Protein AF-A0A447X632-F1 (afdb_monomer_lite)

Organism: Escherichia coli (NCBI:txid562)

Secondary structure (DSSP, 8-state):
-TTTHHHHHHHHHHHHHHHHHHHHHHHHHHHHHHHHT-SS--HHHHHHHHHHHHHHHHHHHHHHTT-SPTTSHHHHHHHHHHHHHHHHHHHHHHHHHHHHHHHHHHHHHHHHHHHHTT-HHHHHHHHHHHHHTTTHHHHIIIIIHHHHHHHHHHHS--SHHHHHH--HHHHHHHHHHHHHHHHHHHHHHHHHHHHHHHHHHHHHHTT--

Radius of gyration: 27.56 Å; chains: 1; bounding box: 74×65×61 Å

Foldseek 3Di:
DQLQDVLLQLQLVLLCVQANNLRSLLSSLLSVLQSVLDPWRCNLLSNVSSNVSSNVLNVVCVVCPPVDDPPCVVVCSVVVSVVSSVVSSPVSSVPVSVVLVVVLVVLQVVLVVCVVVVVLVVSLVVVVVCVVSVSLRSNVVVHLVVVQVVCCVVPVGGCSVVSSVPCPVVVVVVVVCVVVVVVVVVVVVVVVVVVVVVVVVVVVVVVPD

Sequence (209 aa):
MITYLLPLLIGYTGGKLVGGERGGVVGAITTMGVIVGADMPMFLGSMIAGPLGGWCIKHFDRWVDGKIKSGFEMLVNNFSAGIIGMILAILAFLGIGPIVEALSKMLAAGVNFMVVHDMLPLASIFVEPAKILFLNNAINHGIFSPLGIQQSHELGKSIFFLIEANPGPGMGVLLAYMFLVVVALNSLRAVRQSSTSWVVSTKSTSRMC

InterPro domains:
  IPR003352 Phosphotransferase system, EIIC [PF02378] (1-166)
  IPR013014 Phosphotransferase system, EIIC component, type 2 [PS51104] (1-209)
  IPR050893 Sugar Phosphotransferase System (PTS) [PTHR30181] (1-180)

pLDDT: mean 79.09, std 12.87, range [40.5, 96.56]

Structure (mmCIF, N/CA/C/O backbone):
data_AF-A0A447X632-F1
#
_entry.id   AF-A0A447X632-F1
#
loop_
_atom_site.group_PDB
_atom_site.id
_atom_site.type_symbol
_atom_site.label_atom_id
_atom_site.label_alt_id
_atom_site.label_comp_id
_atom_site.label_asym_id
_atom_site.label_entity_id
_atom_site.label_seq_id
_atom_site.pdbx_PDB_ins_code
_atom_site.Cartn_x
_atom_site.Cartn_y
_atom_site.Cartn_z
_atom_site.occupancy
_atom_site.B_iso_or_equiv
_atom_site.auth_seq_id
_atom_site.auth_comp_id
_atom_site.auth_asym_id
_atom_site.auth_atom_id
_atom_site.pdbx_PDB_model_num
ATOM 1 N N . MET A 1 1 ? 8.653 -12.574 1.592 1.00 60.41 1 MET A N 1
ATOM 2 C CA . MET A 1 1 ? 8.523 -11.400 2.493 1.00 60.41 1 MET A CA 1
ATOM 3 C C . MET A 1 1 ? 8.016 -10.150 1.775 1.00 60.41 1 MET A C 1
ATOM 5 O O . MET A 1 1 ? 7.118 -9.515 2.307 1.00 60.41 1 MET A O 1
ATOM 9 N N . ILE A 1 2 ? 8.536 -9.808 0.591 1.00 74.69 2 ILE A N 1
ATOM 10 C CA . ILE A 1 2 ? 8.189 -8.563 -0.125 1.00 74.69 2 ILE A CA 1
ATOM 11 C C . ILE A 1 2 ? 6.727 -8.526 -0.596 1.00 74.69 2 ILE A C 1
ATOM 13 O O . ILE A 1 2 ? 6.091 -7.491 -0.482 1.00 74.69 2 ILE A O 1
ATOM 17 N N . THR A 1 3 ? 6.167 -9.646 -1.052 1.00 77.81 3 THR A N 1
ATOM 18 C CA . THR A 1 3 ? 4.790 -9.694 -1.580 1.00 77.81 3 THR A CA 1
ATOM 19 C C . THR A 1 3 ? 3.712 -9.566 -0.503 1.00 77.81 3 THR A C 1
ATOM 21 O O . THR A 1 3 ? 2.640 -9.044 -0.764 1.00 77.81 3 THR A O 1
ATOM 24 N N . TYR A 1 4 ? 4.003 -10.023 0.718 1.00 85.12 4 TYR A N 1
ATOM 25 C CA . TYR A 1 4 ? 3.005 -10.155 1.781 1.00 85.12 4 TYR A CA 1
ATOM 26 C C . TYR A 1 4 ? 3.323 -9.249 2.967 1.00 85.12 4 TYR A C 1
ATOM 28 O O . TYR A 1 4 ? 2.602 -8.301 3.247 1.00 85.12 4 TYR A O 1
ATOM 36 N N . LEU A 1 5 ? 4.439 -9.514 3.650 1.00 86.69 5 LEU A N 1
ATOM 37 C CA . LEU A 1 5 ? 4.729 -8.923 4.952 1.00 86.69 5 LEU A CA 1
ATOM 38 C C . LEU A 1 5 ? 4.915 -7.402 4.888 1.00 86.69 5 LEU A C 1
ATOM 40 O O . LEU A 1 5 ? 4.314 -6.688 5.682 1.00 86.69 5 LEU A O 1
ATOM 44 N N . LEU A 1 6 ? 5.729 -6.900 3.954 1.00 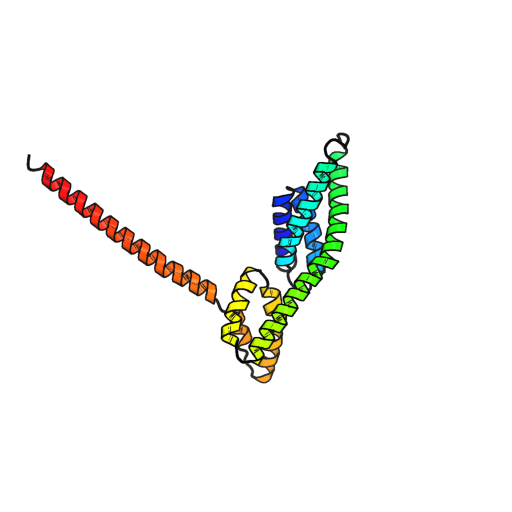89.81 6 LEU A N 1
ATOM 45 C CA . LEU A 1 6 ? 5.998 -5.461 3.861 1.00 89.81 6 LEU A CA 1
ATOM 46 C C . LEU A 1 6 ? 4.733 -4.650 3.506 1.00 89.81 6 LEU A C 1
ATOM 48 O O . LEU A 1 6 ? 4.412 -3.725 4.255 1.00 89.81 6 LEU A O 1
ATOM 52 N N . PRO A 1 7 ? 3.971 -4.997 2.446 1.00 89.88 7 PRO A N 1
ATOM 53 C CA . PRO A 1 7 ? 2.692 -4.356 2.145 1.00 89.88 7 PRO A CA 1
ATOM 54 C C . PRO A 1 7 ? 1.716 -4.398 3.329 1.00 89.88 7 PRO A C 1
ATOM 56 O O . PRO A 1 7 ? 1.088 -3.395 3.659 1.00 89.88 7 PRO A O 1
ATOM 59 N N . LEU A 1 8 ? 1.635 -5.528 4.033 1.00 92.88 8 LEU A N 1
ATOM 60 C CA . LEU A 1 8 ? 0.731 -5.703 5.171 1.00 92.88 8 LEU A CA 1
ATOM 61 C C . LEU A 1 8 ? 1.114 -4.822 6.367 1.00 92.88 8 LEU A C 1
ATOM 63 O O . LEU A 1 8 ? 0.235 -4.227 6.988 1.00 92.88 8 LEU A O 1
ATOM 67 N N . LEU A 1 9 ? 2.410 -4.657 6.648 1.00 93.12 9 LEU A N 1
ATOM 68 C CA . LEU A 1 9 ? 2.903 -3.731 7.675 1.00 93.12 9 LEU A CA 1
ATOM 69 C C . LEU A 1 9 ? 2.633 -2.266 7.316 1.00 93.12 9 LEU A C 1
ATOM 71 O O . LEU A 1 9 ? 2.290 -1.471 8.194 1.00 93.12 9 LEU A O 1
ATOM 75 N N . ILE A 1 10 ? 2.742 -1.903 6.037 1.00 92.88 10 ILE A N 1
ATOM 76 C CA . ILE A 1 10 ? 2.378 -0.564 5.552 1.00 92.88 10 ILE A CA 1
ATOM 77 C C . ILE A 1 10 ? 0.878 -0.335 5.735 1.00 92.88 10 ILE A C 1
ATOM 79 O O . ILE A 1 10 ? 0.477 0.692 6.284 1.00 92.88 10 ILE A O 1
ATOM 83 N N . GLY A 1 11 ? 0.061 -1.320 5.361 1.00 94.06 11 GLY A N 1
ATOM 84 C CA . GLY A 1 11 ? -1.382 -1.302 5.567 1.00 94.06 11 GLY A CA 1
ATOM 85 C C . GLY A 1 11 ? -1.770 -1.160 7.040 1.00 94.06 11 GLY A C 1
ATOM 86 O O . GLY A 1 11 ? -2.582 -0.302 7.388 1.00 94.06 11 GLY A O 1
ATOM 87 N N . TYR A 1 12 ? -1.138 -1.946 7.917 1.00 96.56 12 TYR A N 1
ATOM 88 C CA . TYR A 1 12 ? -1.320 -1.865 9.367 1.00 96.56 12 TYR A CA 1
ATOM 89 C C . TYR A 1 12 ? -0.952 -0.481 9.899 1.00 96.56 12 TYR A C 1
ATOM 91 O O . TYR A 1 12 ? -1.712 0.128 10.645 1.00 96.56 12 TYR A O 1
ATOM 99 N N . THR A 1 13 ? 0.203 0.046 9.496 1.00 95.50 13 THR A N 1
ATOM 100 C CA . THR A 1 13 ? 0.681 1.349 9.968 1.00 95.50 13 THR A CA 1
ATOM 101 C C . THR A 1 13 ? -0.244 2.470 9.496 1.00 95.50 13 THR A C 1
ATOM 103 O O . THR A 1 13 ? -0.649 3.309 10.298 1.00 95.50 13 THR A O 1
ATOM 106 N N . GLY A 1 14 ? -0.657 2.446 8.226 1.00 94.06 14 GLY A N 1
ATOM 107 C CA . GLY A 1 14 ? -1.610 3.404 7.666 1.00 94.06 14 GLY A CA 1
ATOM 108 C C . GLY A 1 14 ? -2.975 3.351 8.355 1.00 94.06 14 GLY A C 1
ATOM 109 O O . GLY A 1 14 ? -3.522 4.388 8.727 1.00 94.06 14 GLY A O 1
ATOM 110 N N . GLY A 1 15 ? -3.499 2.149 8.602 1.00 96.00 15 GLY A N 1
ATOM 111 C CA . GLY A 1 15 ? -4.744 1.965 9.347 1.00 96.00 15 GLY A CA 1
ATOM 112 C C . GLY A 1 15 ? -4.633 2.431 10.799 1.00 96.00 15 GLY A C 1
ATOM 113 O O . GLY A 1 15 ? -5.549 3.077 11.317 1.00 96.00 15 GLY A O 1
ATOM 114 N N . LYS A 1 16 ? -3.485 2.181 11.438 1.00 96.56 16 LYS A N 1
ATOM 115 C CA . LYS A 1 16 ? -3.211 2.579 12.821 1.00 96.56 16 LYS A CA 1
ATOM 116 C C . LYS A 1 16 ? -3.153 4.088 13.006 1.00 96.56 16 LYS A C 1
ATOM 118 O O . LYS A 1 16 ? -3.676 4.594 13.997 1.00 96.56 16 LYS A O 1
ATOM 123 N N . LEU A 1 17 ? -2.589 4.810 12.041 1.00 95.69 17 LEU A N 1
ATOM 124 C CA . LEU A 1 17 ? -2.562 6.275 12.052 1.00 95.69 17 LEU A CA 1
ATOM 125 C C . LEU A 1 17 ? -3.971 6.886 12.054 1.00 95.69 17 LEU A C 1
ATOM 127 O O . LEU A 1 17 ? -4.188 7.932 12.662 1.00 95.69 17 LEU A O 1
ATOM 131 N N . VAL A 1 18 ? -4.940 6.236 11.404 1.00 94.50 18 VAL A N 1
ATOM 132 C CA . VAL A 1 18 ? -6.309 6.756 11.314 1.00 94.50 18 VAL A CA 1
ATOM 133 C C . VAL A 1 18 ? -7.175 6.293 12.487 1.00 94.50 18 VAL A C 1
ATOM 135 O O . VAL A 1 18 ? -7.835 7.127 13.118 1.00 94.50 18 VAL A O 1
ATOM 138 N N . GLY A 1 19 ? -7.186 4.987 12.771 1.00 90.75 19 GLY A N 1
ATOM 139 C CA . GLY A 1 19 ? -8.127 4.324 13.684 1.00 90.75 19 GLY A CA 1
ATOM 140 C C . GLY A 1 19 ? -7.497 3.649 14.908 1.00 90.75 19 GLY A C 1
ATOM 141 O O . GLY A 1 19 ? -8.133 2.785 15.508 1.00 90.75 19 GLY A O 1
ATOM 142 N N . GLY A 1 20 ? -6.255 3.983 15.275 1.00 93.75 20 GLY A N 1
ATOM 143 C CA . GLY A 1 20 ? -5.555 3.362 16.408 1.00 93.75 20 GLY A CA 1
ATOM 144 C C . GLY A 1 20 ? -5.281 1.869 16.190 1.00 93.75 20 GLY A C 1
ATOM 145 O O . GLY A 1 20 ? -5.270 1.393 15.060 1.00 93.75 20 GLY A O 1
ATOM 146 N N . GLU A 1 21 ? -5.073 1.088 17.253 1.00 92.88 21 GLU A N 1
ATOM 147 C CA . GLU A 1 21 ? -4.718 -0.341 17.104 1.00 92.88 21 GLU A CA 1
ATOM 148 C C . GLU A 1 21 ? -5.767 -1.141 16.317 1.00 92.88 21 GLU A C 1
ATOM 150 O O . GLU A 1 21 ? -5.419 -1.951 15.458 1.00 92.88 21 GLU A O 1
ATOM 155 N N . ARG A 1 22 ? -7.059 -0.859 16.529 1.00 92.12 22 ARG A N 1
ATOM 156 C CA . ARG A 1 22 ? -8.147 -1.510 15.781 1.00 92.12 22 ARG A CA 1
ATOM 157 C C . ARG A 1 22 ? -8.127 -1.132 14.304 1.00 92.12 22 ARG A C 1
ATOM 159 O O . ARG A 1 22 ? -8.291 -1.999 13.448 1.00 92.12 22 ARG A O 1
ATOM 166 N N . GLY A 1 23 ? -7.855 0.138 14.008 1.00 94.12 23 GLY A N 1
ATOM 167 C CA . GLY A 1 23 ? -7.604 0.606 12.649 1.00 94.12 23 GLY A CA 1
ATOM 168 C C . GLY A 1 23 ? -6.438 -0.107 11.980 1.00 94.12 23 GLY A C 1
ATOM 169 O O . GLY A 1 23 ? -6.532 -0.433 10.801 1.00 94.12 23 GLY A O 1
ATOM 170 N N . GLY A 1 24 ? -5.376 -0.411 12.727 1.00 95.31 24 GLY A N 1
ATOM 171 C CA . GLY A 1 24 ? -4.249 -1.189 12.218 1.00 95.31 24 GLY A CA 1
ATOM 172 C C . GLY A 1 24 ? -4.651 -2.604 11.815 1.00 95.31 24 GLY A C 1
ATOM 173 O O . GLY A 1 24 ? -4.353 -3.035 10.702 1.00 95.31 24 GLY A O 1
ATOM 174 N N . VAL A 1 25 ? -5.398 -3.305 12.672 1.00 94.94 25 VAL A N 1
ATOM 175 C CA . VAL A 1 25 ? -5.876 -4.668 12.385 1.00 94.94 25 VAL A CA 1
ATOM 176 C C . VAL A 1 25 ? -6.795 -4.691 11.158 1.00 94.94 25 VAL A C 1
ATOM 178 O O . VAL A 1 25 ? -6.570 -5.475 10.237 1.00 94.94 25 VAL A O 1
ATOM 181 N N . VAL A 1 26 ? -7.792 -3.802 11.090 1.00 96.12 26 VAL A N 1
ATOM 182 C CA . VAL A 1 26 ? -8.716 -3.735 9.940 1.00 96.12 26 VAL A CA 1
ATOM 183 C C . VAL A 1 26 ? -7.997 -3.280 8.665 1.00 96.12 26 VAL A C 1
ATOM 185 O O . VAL A 1 26 ? -8.254 -3.816 7.585 1.00 96.12 26 VAL A O 1
ATOM 188 N N . GLY A 1 27 ? -7.053 -2.342 8.775 1.00 95.81 27 GLY A N 1
ATOM 189 C CA . GLY A 1 27 ? -6.198 -1.901 7.671 1.00 95.81 27 GLY A CA 1
ATOM 190 C C . GLY A 1 27 ? -5.333 -3.029 7.106 1.00 95.81 27 GLY A C 1
ATOM 191 O O . GLY A 1 27 ? -5.216 -3.161 5.888 1.00 95.81 27 GLY A O 1
ATOM 192 N N . ALA A 1 28 ? -4.790 -3.894 7.965 1.00 96.00 28 ALA A N 1
ATOM 193 C CA . ALA A 1 28 ? -4.057 -5.088 7.553 1.00 96.00 28 ALA A CA 1
ATOM 194 C C . ALA A 1 28 ? -4.956 -6.108 6.834 1.00 96.00 28 ALA A C 1
ATOM 196 O O . ALA A 1 28 ? -4.581 -6.593 5.769 1.00 96.00 28 ALA A O 1
ATOM 197 N N . ILE A 1 29 ? -6.160 -6.381 7.356 1.00 95.56 29 ILE A N 1
ATOM 198 C CA . ILE A 1 29 ? -7.136 -7.282 6.710 1.00 95.56 29 ILE A CA 1
ATOM 199 C C . ILE A 1 29 ? -7.528 -6.747 5.325 1.00 95.56 29 ILE A C 1
ATOM 201 O O . ILE A 1 29 ? -7.486 -7.479 4.339 1.00 95.56 29 ILE A O 1
ATOM 205 N N . THR A 1 30 ? -7.841 -5.453 5.236 1.00 95.06 30 THR A N 1
ATOM 206 C CA . THR A 1 30 ? -8.215 -4.795 3.972 1.00 95.06 30 THR A CA 1
ATOM 207 C C . THR A 1 30 ? -7.074 -4.870 2.958 1.00 95.06 30 THR A C 1
ATOM 209 O O . THR A 1 30 ? -7.281 -5.185 1.788 1.00 95.06 30 THR A O 1
ATOM 212 N N . THR A 1 31 ? -5.844 -4.649 3.423 1.00 94.19 31 THR A N 1
ATOM 213 C CA . THR A 1 31 ? -4.627 -4.759 2.611 1.00 94.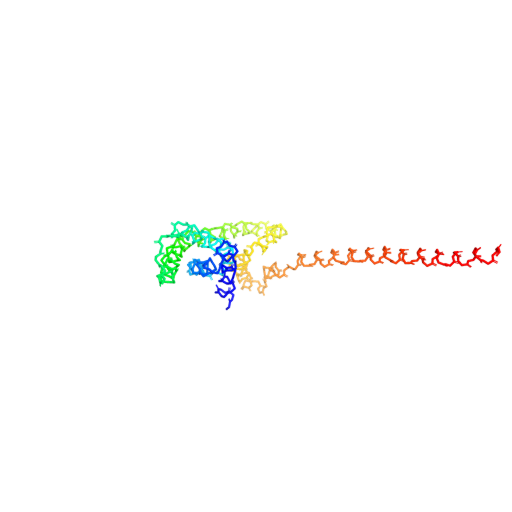19 31 THR A CA 1
ATOM 214 C C . THR A 1 31 ? -4.393 -6.185 2.118 1.00 94.19 31 THR A C 1
ATOM 216 O O . THR A 1 31 ? -3.878 -6.382 1.021 1.00 94.19 31 THR A O 1
ATOM 219 N N . MET A 1 32 ? -4.811 -7.190 2.882 1.00 93.75 32 MET A N 1
ATOM 220 C CA . MET A 1 32 ? -4.723 -8.581 2.457 1.00 93.75 32 MET A CA 1
ATOM 221 C C . MET A 1 32 ? -5.633 -8.864 1.255 1.00 93.75 32 MET A C 1
ATOM 223 O O . MET A 1 32 ? -5.213 -9.550 0.328 1.00 93.75 32 MET A O 1
ATOM 227 N N . GLY A 1 33 ? -6.822 -8.252 1.209 1.00 91.62 33 GLY A N 1
ATOM 228 C CA . GLY A 1 33 ? -7.691 -8.295 0.026 1.00 91.62 33 GLY A CA 1
ATOM 229 C C . GLY A 1 33 ? -7.036 -7.692 -1.219 1.00 91.62 33 GLY A C 1
ATOM 230 O O . GLY A 1 33 ? -7.173 -8.224 -2.312 1.00 91.62 33 GLY A O 1
ATOM 231 N N . VAL A 1 34 ? -6.249 -6.630 -1.043 1.00 89.81 34 VAL A N 1
ATOM 232 C CA . VAL A 1 34 ? -5.483 -6.004 -2.128 1.00 89.81 34 VAL A CA 1
ATOM 233 C C . VAL A 1 34 ? -4.379 -6.926 -2.645 1.00 89.81 34 VAL A C 1
ATOM 235 O O . VAL A 1 34 ? -4.301 -7.166 -3.842 1.00 89.81 34 VAL A O 1
ATOM 238 N N . ILE A 1 35 ? -3.556 -7.485 -1.752 1.00 89.69 35 ILE A N 1
ATOM 239 C CA . ILE A 1 35 ? -2.413 -8.337 -2.125 1.00 89.69 35 ILE A CA 1
ATOM 240 C C . ILE A 1 35 ? -2.861 -9.581 -2.904 1.00 89.69 35 ILE A C 1
ATOM 242 O O . ILE A 1 35 ? -2.194 -9.972 -3.852 1.00 89.69 35 ILE A O 1
ATOM 246 N N . VAL A 1 36 ? -3.982 -10.201 -2.525 1.00 88.38 36 VAL A N 1
ATOM 247 C CA . VAL A 1 36 ? -4.503 -11.393 -3.225 1.00 88.38 36 VAL A CA 1
ATOM 248 C C . VAL A 1 36 ? -5.019 -11.053 -4.632 1.00 88.38 36 VAL A C 1
ATOM 250 O O . VAL A 1 36 ? -5.127 -11.938 -5.473 1.00 88.38 36 VAL A O 1
ATOM 253 N N . GLY A 1 37 ? -5.322 -9.780 -4.902 1.00 80.19 37 GLY A N 1
ATOM 254 C CA . GLY A 1 37 ? -5.815 -9.301 -6.193 1.00 80.19 37 GLY A CA 1
ATOM 255 C C . GLY A 1 37 ? -4.745 -9.011 -7.239 1.00 80.19 37 GLY A C 1
ATOM 256 O O . GLY A 1 37 ? -5.115 -8.638 -8.348 1.00 80.19 37 GLY A O 1
ATOM 257 N N . ALA A 1 38 ? -3.454 -9.150 -6.924 1.00 77.50 38 ALA A N 1
ATOM 258 C CA . ALA A 1 38 ? -2.390 -8.893 -7.888 1.00 77.50 38 ALA A CA 1
ATOM 259 C C . ALA A 1 38 ? -1.182 -9.817 -7.710 1.00 77.50 38 ALA A C 1
ATOM 261 O O . ALA A 1 38 ? -0.745 -10.105 -6.598 1.00 77.50 38 ALA A O 1
ATOM 262 N N . ASP A 1 39 ? -0.558 -10.175 -8.831 1.00 73.06 39 ASP A N 1
ATOM 263 C CA . ASP A 1 39 ? 0.643 -11.021 -8.858 1.00 73.06 39 ASP A CA 1
ATOM 264 C C . ASP A 1 39 ? 1.934 -10.269 -8.474 1.00 73.06 39 ASP A C 1
ATOM 266 O O . ASP A 1 39 ? 3.008 -10.859 -8.351 1.00 73.06 39 ASP A O 1
ATOM 270 N N . MET A 1 40 ? 1.848 -8.951 -8.272 1.00 72.06 40 MET A N 1
ATOM 271 C CA . MET A 1 40 ? 2.975 -8.080 -7.937 1.00 72.06 40 MET A CA 1
ATOM 272 C C . MET A 1 40 ? 2.819 -7.474 -6.535 1.00 72.06 40 MET A C 1
ATOM 274 O O . MET A 1 40 ? 1.698 -7.204 -6.106 1.00 72.06 40 MET A O 1
ATOM 278 N N . PRO A 1 41 ? 3.920 -7.174 -5.814 1.00 77.12 41 PRO A N 1
ATOM 279 C CA . PRO A 1 41 ? 3.824 -6.539 -4.501 1.00 77.12 41 PRO A CA 1
ATOM 280 C C . PRO A 1 41 ? 3.113 -5.171 -4.569 1.00 77.12 41 PRO A C 1
ATOM 282 O O . PRO A 1 41 ? 3.605 -4.225 -5.190 1.00 77.12 41 PRO A O 1
ATOM 285 N N . MET A 1 42 ? 1.959 -5.049 -3.904 1.00 82.50 42 MET A N 1
ATOM 286 C CA . MET A 1 42 ? 1.075 -3.875 -3.982 1.00 82.50 42 MET A CA 1
ATOM 287 C C . MET A 1 42 ? 1.348 -2.818 -2.904 1.00 82.50 42 MET A C 1
ATOM 289 O O . MET A 1 42 ? 0.477 -2.493 -2.100 1.00 82.50 42 MET A O 1
ATOM 293 N N . PHE A 1 43 ? 2.534 -2.212 -2.914 1.00 85.81 43 PHE A N 1
ATOM 294 C CA . PHE A 1 43 ? 2.865 -1.121 -1.986 1.00 85.81 43 PHE A CA 1
ATOM 295 C C . PHE A 1 43 ? 1.879 0.054 -2.060 1.00 85.81 43 PHE A C 1
ATOM 297 O O . PHE A 1 43 ? 1.327 0.460 -1.038 1.00 85.81 43 PHE A O 1
ATOM 304 N N . LEU A 1 44 ? 1.598 0.551 -3.269 1.00 84.94 44 LEU A N 1
ATOM 305 C CA . LEU A 1 44 ? 0.649 1.647 -3.483 1.00 84.94 44 LEU A CA 1
ATOM 306 C C . LEU A 1 44 ? -0.766 1.275 -3.016 1.00 84.94 44 LEU A C 1
ATOM 308 O O . LEU A 1 44 ? -1.442 2.063 -2.358 1.00 84.94 44 LEU A O 1
ATOM 312 N N . GLY A 1 45 ? -1.193 0.046 -3.311 1.00 87.44 45 GLY A N 1
ATOM 313 C CA . GLY A 1 45 ? -2.490 -0.464 -2.881 1.00 87.44 45 GLY A CA 1
ATOM 314 C C . GLY A 1 45 ? -2.621 -0.504 -1.360 1.00 87.44 45 GLY A C 1
ATOM 315 O O . GLY A 1 45 ? -3.620 -0.033 -0.824 1.00 87.44 45 GLY A O 1
ATOM 316 N N . SER A 1 46 ? -1.592 -0.974 -0.652 1.00 90.19 46 SER A N 1
ATOM 317 C CA . SER A 1 46 ? -1.538 -0.974 0.816 1.00 90.19 46 SER A CA 1
ATOM 318 C C . SER A 1 46 ? -1.583 0.427 1.422 1.00 90.19 46 SER A C 1
ATOM 320 O O . SER A 1 46 ? -2.242 0.628 2.443 1.00 90.19 46 SER A O 1
ATOM 322 N N . MET A 1 47 ? -0.911 1.402 0.800 1.00 90.06 47 MET A N 1
ATOM 323 C CA . MET A 1 47 ? -0.904 2.795 1.267 1.00 90.06 47 MET A CA 1
ATOM 324 C C . MET A 1 47 ? -2.286 3.449 1.186 1.00 90.06 47 MET A C 1
ATOM 326 O O . MET A 1 47 ? -2.575 4.342 1.976 1.00 90.06 47 MET A O 1
ATOM 330 N N . ILE A 1 48 ? -3.141 2.999 0.266 1.00 90.62 48 ILE A N 1
ATOM 331 C CA . ILE A 1 48 ? -4.514 3.496 0.112 1.00 90.62 48 ILE A CA 1
ATOM 332 C C . ILE A 1 48 ? -5.477 2.680 0.988 1.00 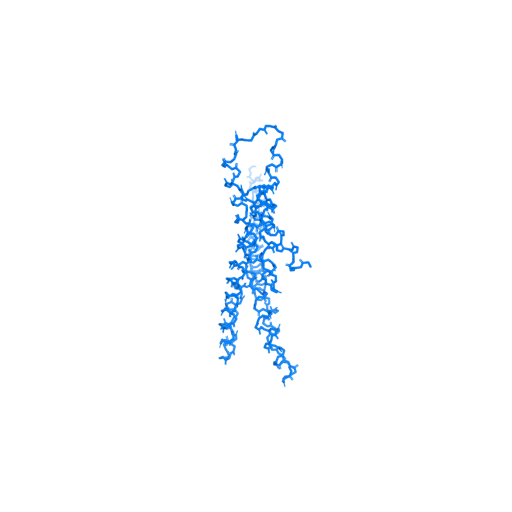90.62 48 ILE A C 1
ATOM 334 O O . ILE A 1 48 ? -6.250 3.234 1.771 1.00 90.62 48 ILE A O 1
ATOM 338 N N . ALA A 1 49 ? -5.406 1.353 0.893 1.00 92.56 49 ALA A N 1
ATOM 339 C CA . ALA A 1 49 ? -6.311 0.426 1.563 1.00 92.56 49 ALA A CA 1
ATOM 340 C C . ALA A 1 49 ? -6.162 0.417 3.089 1.00 92.56 49 ALA A C 1
ATOM 342 O O . ALA A 1 49 ? -7.163 0.322 3.799 1.00 92.56 49 ALA A O 1
ATOM 343 N N . GLY A 1 50 ? -4.937 0.549 3.605 1.00 94.12 50 GLY A N 1
ATOM 344 C CA . GLY A 1 50 ? -4.664 0.576 5.042 1.00 94.12 50 GLY A CA 1
ATOM 345 C C . GLY A 1 50 ? -5.399 1.712 5.766 1.00 94.12 50 GLY A C 1
ATOM 346 O O . GLY A 1 50 ? -6.240 1.435 6.626 1.00 94.12 50 GLY A O 1
ATOM 347 N N . PRO A 1 51 ? -5.143 2.987 5.409 1.00 95.50 51 PRO A N 1
ATOM 348 C CA . PRO A 1 51 ? -5.852 4.135 5.973 1.00 95.50 51 PRO A CA 1
ATOM 349 C C . PRO A 1 51 ? -7.365 4.095 5.748 1.00 95.50 51 PRO A C 1
ATOM 351 O O . PRO A 1 51 ? -8.107 4.465 6.656 1.00 95.50 51 PRO A O 1
ATOM 354 N N . LEU A 1 52 ? -7.836 3.616 4.588 1.00 95.06 52 LEU A N 1
ATOM 355 C CA . LEU A 1 52 ? -9.270 3.426 4.332 1.00 95.06 52 LEU A CA 1
ATOM 356 C C . LEU A 1 52 ? -9.896 2.429 5.316 1.00 95.06 52 LEU A C 1
ATOM 358 O O . LEU A 1 52 ? -10.923 2.734 5.920 1.00 95.06 52 LEU A O 1
ATOM 362 N N . GLY A 1 53 ? -9.243 1.287 5.547 1.00 94.19 53 GLY A N 1
ATOM 363 C CA . GLY A 1 53 ? -9.656 0.307 6.554 1.00 94.19 53 GLY A CA 1
ATOM 364 C C . GLY A 1 53 ? -9.739 0.909 7.956 1.00 94.19 53 GLY A C 1
ATOM 365 O O . GLY A 1 53 ? -10.739 0.745 8.659 1.00 94.19 53 GLY A O 1
ATOM 366 N N . GLY A 1 54 ? -8.716 1.680 8.332 1.00 95.00 54 GLY A N 1
ATOM 367 C CA . GLY A 1 54 ? -8.681 2.413 9.597 1.00 95.00 54 GLY A CA 1
ATOM 368 C C . GLY A 1 54 ? -9.767 3.485 9.721 1.00 95.00 54 GLY A C 1
ATOM 369 O O . GLY A 1 54 ? -10.335 3.675 10.797 1.00 95.00 54 GLY A O 1
ATOM 370 N N . TRP A 1 55 ? -10.090 4.170 8.625 1.00 96.31 55 TRP A N 1
ATOM 371 C CA . TRP A 1 55 ? -11.130 5.195 8.584 1.00 96.31 55 TRP A CA 1
ATOM 372 C C . TRP A 1 55 ? -12.526 4.601 8.778 1.00 96.31 55 TRP A C 1
ATOM 374 O O . TRP A 1 55 ? -13.300 5.117 9.587 1.00 96.31 55 TRP A O 1
ATOM 384 N N . CYS A 1 56 ? -12.827 3.491 8.100 1.00 94.38 56 CYS A N 1
ATOM 385 C CA . CYS A 1 56 ? -14.113 2.808 8.212 1.00 94.38 56 CYS A CA 1
ATOM 386 C C . CYS A 1 56 ? -14.378 2.306 9.636 1.00 94.38 56 CYS A C 1
ATOM 388 O O . CYS A 1 56 ? -15.455 2.564 10.178 1.00 94.38 56 CYS A O 1
ATOM 390 N N . ILE A 1 57 ? -13.399 1.647 10.271 1.00 93.88 57 ILE A N 1
ATOM 391 C CA . ILE A 1 57 ? -13.589 1.150 11.642 1.00 93.88 57 ILE A CA 1
ATOM 392 C C . ILE A 1 57 ? -13.692 2.296 12.649 1.00 93.88 57 ILE A C 1
ATOM 394 O O . ILE A 1 57 ? -14.547 2.253 13.525 1.00 93.88 57 ILE A O 1
ATOM 398 N N . LYS A 1 58 ? -12.921 3.378 12.474 1.00 94.06 58 LYS A N 1
ATOM 399 C CA . LYS A 1 58 ? -13.040 4.574 13.319 1.00 94.06 58 LYS A CA 1
ATOM 400 C C . LYS A 1 58 ? -14.443 5.175 13.257 1.00 94.06 58 LYS A C 1
ATOM 402 O O . LYS A 1 58 ? -14.960 5.641 14.270 1.00 94.06 58 LYS A O 1
ATOM 407 N N . HIS A 1 59 ? -15.047 5.206 12.071 1.00 93.31 59 HIS A N 1
ATOM 408 C CA . HIS A 1 59 ? -16.401 5.726 11.901 1.00 93.31 59 HIS A CA 1
ATOM 409 C C . HIS A 1 59 ? -17.439 4.828 12.573 1.00 93.31 59 HIS A C 1
ATOM 411 O O . HIS A 1 59 ? -18.309 5.327 13.284 1.00 93.31 59 HIS A O 1
ATOM 417 N N . PHE A 1 60 ? -17.307 3.513 12.394 1.00 91.56 60 PHE A N 1
ATOM 418 C CA . PHE A 1 60 ? -18.168 2.533 13.044 1.00 91.56 60 PHE A CA 1
ATOM 419 C C . PHE A 1 60 ? -18.074 2.611 14.573 1.00 91.56 60 PHE A C 1
ATOM 421 O O . PHE A 1 60 ? -19.097 2.682 15.250 1.00 91.56 60 PHE A O 1
ATOM 428 N N . ASP A 1 61 ? -16.857 2.685 15.112 1.00 89.19 61 ASP A N 1
ATOM 429 C CA . ASP A 1 61 ? -16.616 2.764 16.552 1.00 89.19 61 ASP A CA 1
ATOM 430 C C . ASP A 1 61 ? -17.299 3.988 17.166 1.00 89.19 61 ASP A C 1
ATOM 432 O O . ASP A 1 61 ? -17.968 3.872 18.188 1.00 89.19 61 ASP A O 1
ATOM 436 N N . ARG A 1 62 ? -17.239 5.145 16.493 1.00 88.62 62 ARG A N 1
ATOM 437 C CA . ARG A 1 62 ? -17.933 6.366 16.937 1.00 88.62 62 ARG A CA 1
ATOM 438 C C . ARG A 1 62 ? -19.456 6.245 16.939 1.00 88.62 62 ARG A C 1
ATOM 440 O O . ARG A 1 62 ? -20.107 6.958 17.693 1.00 88.62 62 ARG A O 1
ATOM 447 N N . TRP A 1 63 ? -20.038 5.418 16.074 1.00 88.81 63 TRP A N 1
ATOM 448 C CA . TRP A 1 63 ? -21.494 5.236 16.001 1.00 88.81 63 TRP A CA 1
ATOM 449 C C . TRP A 1 63 ? -22.029 4.279 17.061 1.00 88.81 63 TRP A C 1
ATOM 451 O O . TRP A 1 63 ? -23.184 4.393 17.479 1.00 88.81 63 TRP A O 1
ATOM 461 N N . VAL A 1 64 ? -21.201 3.321 17.465 1.00 85.50 64 VAL A N 1
ATOM 462 C CA . VAL A 1 64 ? -21.556 2.286 18.438 1.00 85.50 64 VAL A CA 1
ATOM 463 C C . VAL A 1 64 ? -21.154 2.686 19.865 1.00 85.50 64 VAL A C 1
ATOM 465 O O . VAL A 1 64 ? -21.618 2.077 20.832 1.00 85.50 64 VAL A O 1
ATOM 468 N N . ASP A 1 65 ? -20.363 3.750 20.010 1.00 82.44 65 ASP A N 1
ATOM 469 C CA . ASP A 1 65 ? -19.919 4.268 21.301 1.00 82.44 65 ASP A CA 1
ATOM 470 C C . ASP A 1 65 ? -21.097 4.568 22.249 1.00 82.44 65 ASP A C 1
ATOM 472 O O . ASP A 1 65 ? -22.129 5.124 21.861 1.00 82.44 65 ASP A O 1
ATOM 476 N N . GLY A 1 66 ? -20.974 4.124 23.500 1.00 81.25 66 GLY A N 1
ATOM 477 C CA . GLY A 1 66 ? -22.017 4.240 24.527 1.00 81.25 66 GLY A CA 1
ATOM 478 C C . GLY A 1 66 ? -23.271 3.370 24.329 1.00 81.25 66 GLY A C 1
ATOM 479 O O . GLY A 1 66 ? -24.169 3.411 25.171 1.00 81.25 66 GLY A O 1
ATOM 480 N N . LYS A 1 67 ? -23.366 2.567 23.257 1.00 83.56 67 LYS A N 1
ATOM 481 C CA . LYS A 1 67 ? -24.522 1.677 23.002 1.00 83.56 67 LYS A CA 1
ATOM 482 C C . LYS A 1 67 ? -24.318 0.243 23.497 1.00 83.56 67 LYS A C 1
ATOM 484 O O . LYS A 1 67 ? -25.274 -0.534 23.516 1.00 83.56 67 LYS A O 1
ATOM 489 N N . ILE A 1 68 ? -23.093 -0.125 23.872 1.00 84.69 68 ILE A N 1
ATOM 490 C CA . ILE A 1 68 ? -22.729 -1.491 24.268 1.00 84.69 68 ILE A CA 1
ATOM 491 C C . ILE A 1 68 ? -22.747 -1.616 25.795 1.00 84.69 68 ILE A C 1
ATOM 493 O O . ILE A 1 68 ? -22.244 -0.754 26.510 1.00 84.69 68 ILE A O 1
ATOM 497 N N . LYS A 1 69 ? -23.316 -2.713 26.306 1.00 85.19 69 LYS A N 1
ATOM 498 C CA . LYS A 1 69 ? -23.256 -3.049 27.735 1.00 85.19 69 LYS A CA 1
ATOM 499 C C . LYS A 1 69 ? -21.834 -3.453 28.131 1.00 85.19 69 LYS A C 1
ATOM 501 O O . LYS A 1 69 ? -21.187 -4.219 27.414 1.00 85.19 69 LYS A O 1
ATOM 506 N N . SER A 1 70 ? -21.404 -3.019 29.314 1.00 82.31 70 SER A N 1
ATOM 507 C CA . SER A 1 70 ? -20.115 -3.414 29.889 1.00 82.31 70 SER A CA 1
ATOM 508 C C . SER A 1 70 ? -19.967 -4.945 29.908 1.00 82.31 70 SER A C 1
ATOM 510 O O . SER A 1 70 ? -20.910 -5.664 30.246 1.00 82.31 70 SER A O 1
ATOM 512 N N . GLY A 1 71 ? -18.809 -5.443 29.468 1.00 85.31 71 GLY A N 1
ATOM 513 C CA . GLY A 1 71 ? -18.517 -6.873 29.292 1.00 85.31 71 GLY A CA 1
ATOM 514 C C . GLY A 1 71 ? -18.704 -7.410 27.864 1.00 85.31 71 GLY A C 1
ATOM 515 O O . GLY A 1 71 ? -18.023 -8.363 27.492 1.00 85.31 71 GLY A O 1
ATOM 516 N N . PHE A 1 72 ? -19.535 -6.778 27.022 1.00 87.62 72 PHE A N 1
ATOM 517 C CA . PHE A 1 72 ? -19.699 -7.162 25.605 1.00 87.62 72 PHE A CA 1
ATOM 518 C C . PHE A 1 72 ? -18.791 -6.387 24.639 1.00 87.62 72 PHE A C 1
ATOM 520 O O . PHE A 1 72 ? -18.721 -6.722 23.458 1.00 87.62 72 PHE A O 1
ATOM 527 N N . GLU A 1 73 ? -18.074 -5.376 25.125 1.00 85.88 73 GLU A N 1
ATOM 528 C CA . GLU A 1 73 ? -17.249 -4.476 24.310 1.00 85.88 73 GLU A CA 1
ATOM 529 C C . GLU A 1 73 ? -16.207 -5.228 23.478 1.00 85.88 73 GLU A C 1
ATOM 531 O O . GLU A 1 73 ? -16.158 -5.051 22.266 1.00 85.88 73 GLU A O 1
ATOM 536 N N . MET A 1 74 ? -15.432 -6.142 24.074 1.00 87.19 74 MET A N 1
ATOM 537 C CA . MET A 1 74 ? -14.443 -6.921 23.315 1.00 87.19 74 MET A CA 1
ATOM 538 C C . MET A 1 74 ? -15.080 -7.844 22.268 1.00 87.19 74 MET A C 1
ATOM 540 O O . MET A 1 74 ? -14.511 -8.023 21.191 1.00 87.19 74 MET A O 1
ATOM 544 N N . LEU A 1 75 ? -16.267 -8.396 22.549 1.00 88.81 75 LEU A N 1
ATOM 545 C CA . LEU A 1 75 ? -16.984 -9.245 21.597 1.00 88.81 75 LEU A CA 1
ATOM 546 C C . LEU A 1 75 ? -17.408 -8.422 20.376 1.00 88.81 75 LEU A C 1
ATOM 548 O O . LEU A 1 75 ? -17.075 -8.776 19.245 1.00 88.81 75 LEU A O 1
ATOM 552 N N . VAL A 1 76 ? -18.083 -7.292 20.605 1.00 88.81 76 VAL A N 1
ATOM 553 C CA . VAL A 1 76 ? -18.527 -6.395 19.531 1.00 88.81 76 VAL A CA 1
ATOM 554 C C . VAL A 1 76 ? -17.325 -5.833 18.777 1.00 88.81 76 VAL A C 1
ATOM 556 O O . VAL A 1 76 ? -17.352 -5.777 17.548 1.00 88.81 76 VAL A O 1
ATOM 559 N N . ASN A 1 77 ? -16.240 -5.493 19.473 1.00 89.50 77 ASN A N 1
ATOM 560 C CA . ASN A 1 77 ? -15.048 -4.913 18.863 1.00 89.50 77 ASN A CA 1
ATOM 561 C C . ASN A 1 77 ? -14.332 -5.884 17.913 1.00 89.50 77 ASN A C 1
ATOM 563 O O . ASN A 1 77 ? -13.914 -5.474 16.826 1.00 89.50 77 ASN A O 1
ATOM 567 N N . ASN A 1 78 ? -14.227 -7.161 18.282 1.00 90.94 78 ASN A N 1
ATOM 568 C CA . ASN A 1 78 ? -13.595 -8.179 17.442 1.00 90.94 78 ASN A CA 1
ATOM 569 C C . ASN A 1 78 ? -14.501 -8.607 16.279 1.00 90.94 78 ASN A C 1
ATOM 571 O O . ASN A 1 78 ? -14.035 -8.694 15.143 1.00 90.94 78 ASN A O 1
ATOM 575 N N . PHE A 1 79 ? -15.801 -8.813 16.528 1.00 92.19 79 PHE A N 1
ATOM 576 C CA . PHE A 1 79 ? -16.748 -9.179 15.469 1.00 92.19 79 PHE A CA 1
ATOM 577 C C . PHE A 1 79 ? -16.930 -8.059 14.442 1.00 92.19 79 PHE A C 1
ATOM 579 O O . PHE A 1 79 ? -16.915 -8.326 13.243 1.00 92.19 79 PHE A O 1
ATOM 586 N N . SER A 1 80 ? -17.053 -6.806 14.886 1.00 91.81 80 SER A N 1
ATOM 587 C CA . SER A 1 80 ? -17.149 -5.664 13.969 1.00 91.81 80 SER A CA 1
ATOM 588 C C . SER A 1 80 ? -15.887 -5.497 13.130 1.00 91.81 80 SER A C 1
ATOM 590 O O . SER A 1 80 ? -15.996 -5.345 11.916 1.00 91.81 80 SER A O 1
ATOM 592 N N . ALA A 1 81 ? -14.698 -5.606 13.734 1.00 92.31 81 ALA A N 1
ATOM 593 C CA . ALA A 1 81 ? -13.435 -5.556 13.000 1.00 92.31 81 ALA A CA 1
ATOM 594 C C . ALA A 1 81 ? -13.335 -6.681 11.956 1.00 92.31 81 ALA A C 1
ATOM 596 O O . ALA A 1 81 ? -12.898 -6.430 10.834 1.00 92.31 81 ALA A O 1
ATOM 597 N N . GLY A 1 82 ? -13.790 -7.893 12.290 1.00 93.00 82 GLY A N 1
ATOM 598 C CA . GLY A 1 82 ? -13.829 -9.025 11.364 1.00 93.00 82 GLY A CA 1
ATOM 599 C C . GLY A 1 82 ? -14.801 -8.824 10.197 1.00 93.00 82 GLY A C 1
ATOM 600 O O . GLY A 1 82 ? -14.407 -8.977 9.043 1.00 93.00 82 GLY A O 1
ATOM 601 N N . ILE A 1 83 ? -16.052 -8.440 10.471 1.00 94.44 83 ILE A N 1
ATOM 602 C CA . ILE A 1 83 ? -17.088 -8.263 9.437 1.00 94.44 83 ILE A CA 1
ATOM 603 C C . ILE A 1 83 ? -16.747 -7.084 8.521 1.00 94.44 83 ILE A C 1
ATOM 605 O O . ILE A 1 83 ? -16.770 -7.221 7.298 1.00 94.44 83 ILE A O 1
ATOM 609 N N . ILE A 1 84 ? -16.393 -5.934 9.103 1.00 94.44 84 ILE A N 1
ATOM 610 C CA . ILE A 1 84 ? -16.019 -4.738 8.340 1.00 94.44 84 ILE A CA 1
ATOM 611 C C . ILE A 1 84 ? -14.734 -5.005 7.560 1.00 94.44 84 ILE A C 1
ATOM 613 O O . ILE A 1 84 ? -14.675 -4.702 6.372 1.00 94.44 84 ILE A O 1
ATOM 617 N N . GLY A 1 85 ? -13.734 -5.628 8.190 1.00 94.94 85 GLY A N 1
ATOM 618 C CA . GLY A 1 85 ? -12.492 -6.009 7.525 1.00 94.94 85 GLY A CA 1
ATOM 619 C C . GLY A 1 85 ? -12.722 -6.941 6.339 1.00 94.94 85 GLY A C 1
ATOM 620 O O . GLY A 1 85 ? -12.149 -6.714 5.280 1.00 94.94 85 GLY A O 1
ATOM 621 N N . MET A 1 86 ? -13.601 -7.937 6.470 1.00 95.00 86 MET A N 1
ATOM 622 C CA . MET A 1 86 ? -13.952 -8.847 5.376 1.00 95.00 86 MET A CA 1
ATOM 623 C C . MET A 1 86 ? -14.622 -8.113 4.208 1.00 95.00 86 MET A C 1
ATOM 625 O O . MET A 1 86 ? -14.213 -8.290 3.061 1.00 95.00 86 MET A O 1
ATOM 629 N N . ILE A 1 87 ? -15.621 -7.268 4.484 1.00 95.69 87 ILE A N 1
ATOM 630 C CA . ILE A 1 87 ? -16.309 -6.487 3.443 1.00 95.69 87 ILE A CA 1
ATOM 631 C C . ILE A 1 87 ? -15.311 -5.574 2.726 1.00 95.69 87 ILE A C 1
ATOM 633 O O . ILE A 1 87 ? -15.273 -5.537 1.497 1.00 95.69 87 ILE A O 1
ATOM 637 N N . LEU A 1 88 ? -14.468 -4.872 3.483 1.00 94.62 88 LEU A N 1
ATOM 638 C CA . LEU A 1 88 ? -13.456 -3.987 2.919 1.00 94.62 88 LEU A CA 1
ATOM 639 C C . LEU A 1 88 ? -12.395 -4.749 2.131 1.00 94.62 88 LEU A C 1
ATOM 641 O O . LEU A 1 88 ? -11.985 -4.263 1.085 1.00 94.62 88 LEU A O 1
ATOM 645 N N . ALA A 1 89 ? -11.986 -5.940 2.565 1.00 94.19 89 ALA A N 1
ATOM 646 C CA . ALA A 1 89 ? -11.055 -6.777 1.815 1.00 94.19 89 ALA A CA 1
ATOM 647 C C . ALA A 1 89 ? -11.633 -7.187 0.451 1.00 94.19 89 ALA A C 1
ATOM 649 O O . ALA A 1 89 ? -10.933 -7.085 -0.555 1.00 94.19 89 ALA A O 1
ATOM 650 N N . ILE A 1 90 ? -12.912 -7.574 0.392 1.00 93.94 90 ILE A N 1
ATOM 651 C CA . ILE A 1 90 ? -13.591 -7.904 -0.873 1.00 93.94 90 ILE A CA 1
ATOM 652 C C . ILE A 1 90 ? -13.680 -6.667 -1.776 1.00 93.94 90 ILE A C 1
ATOM 654 O O . ILE A 1 90 ? -13.356 -6.738 -2.961 1.00 93.94 90 ILE A O 1
ATOM 658 N N . LEU A 1 91 ? -14.074 -5.515 -1.227 1.00 92.88 91 LEU A N 1
ATOM 659 C CA . LEU A 1 91 ? -14.144 -4.264 -1.989 1.00 92.88 91 LEU A CA 1
ATOM 660 C C . LEU A 1 91 ? -12.766 -3.815 -2.485 1.00 92.88 91 LEU A C 1
ATOM 662 O O . LEU A 1 91 ? -12.639 -3.323 -3.603 1.00 92.88 91 LEU A O 1
ATOM 666 N N . ALA A 1 92 ? -11.726 -3.995 -1.678 1.00 91.38 92 ALA A N 1
ATOM 667 C CA . ALA A 1 92 ? -10.366 -3.632 -2.038 1.00 91.38 92 ALA A CA 1
ATOM 668 C C . ALA A 1 92 ? -9.790 -4.567 -3.115 1.00 91.38 92 ALA A C 1
ATOM 670 O O . ALA A 1 92 ? -9.118 -4.086 -4.027 1.00 91.38 92 ALA A O 1
ATOM 671 N N . PHE A 1 93 ? -10.119 -5.861 -3.061 1.00 90.38 93 PHE A N 1
ATOM 672 C CA . PHE A 1 93 ? -9.808 -6.831 -4.112 1.00 90.38 93 PHE A CA 1
ATOM 673 C C . PHE A 1 93 ? -10.467 -6.444 -5.446 1.00 90.38 93 PHE A C 1
ATOM 675 O O . PHE A 1 93 ? -9.791 -6.362 -6.467 1.00 90.38 93 PHE A O 1
ATOM 682 N N . LEU A 1 94 ? -11.771 -6.141 -5.433 1.00 89.56 94 LEU A N 1
ATOM 683 C CA . LEU A 1 94 ? -12.534 -5.816 -6.647 1.00 89.56 94 LEU A CA 1
ATOM 684 C C . LEU A 1 94 ? -12.281 -4.398 -7.180 1.00 89.56 94 LEU A C 1
ATOM 686 O O . LEU A 1 94 ? -12.498 -4.145 -8.361 1.00 89.56 94 LEU A O 1
ATOM 690 N N . GLY A 1 95 ? -11.881 -3.462 -6.320 1.00 87.69 95 GLY A N 1
ATOM 691 C CA . GLY A 1 95 ? -11.693 -2.056 -6.673 1.00 87.69 95 GLY A CA 1
ATOM 692 C C . GLY A 1 95 ? -10.225 -1.667 -6.814 1.00 87.69 95 GLY A C 1
ATOM 693 O O . GLY A 1 95 ? -9.766 -1.322 -7.899 1.00 87.69 95 GLY A O 1
ATOM 694 N N . ILE A 1 96 ? -9.474 -1.704 -5.711 1.00 84.62 96 ILE A N 1
ATOM 695 C CA . ILE A 1 96 ? -8.105 -1.165 -5.650 1.00 84.62 96 ILE A CA 1
ATOM 696 C C . ILE A 1 96 ? -7.138 -2.022 -6.476 1.00 84.62 96 ILE A C 1
ATOM 698 O O . ILE A 1 96 ? -6.317 -1.458 -7.198 1.00 84.62 96 ILE A O 1
ATOM 702 N N . GLY A 1 97 ? -7.265 -3.352 -6.407 1.00 79.56 97 GLY A N 1
ATOM 703 C CA . GLY A 1 97 ? -6.511 -4.312 -7.228 1.00 79.56 97 GLY A CA 1
ATOM 704 C C . GLY A 1 97 ? -6.468 -3.932 -8.714 1.00 79.56 97 GLY A C 1
ATOM 705 O O . GLY A 1 97 ? -5.416 -3.507 -9.205 1.00 79.56 97 GLY A O 1
ATOM 706 N N . PRO A 1 98 ? -7.609 -3.995 -9.424 1.00 82.38 98 PRO A N 1
ATOM 707 C CA . PRO A 1 98 ? -7.652 -3.745 -10.862 1.00 82.38 98 PRO A CA 1
ATOM 708 C C . PRO A 1 98 ? -7.326 -2.299 -11.238 1.00 82.38 98 PRO A C 1
ATOM 710 O O . PRO A 1 98 ? -6.748 -2.070 -12.297 1.00 82.38 98 PRO A O 1
ATOM 713 N N . ILE A 1 99 ? -7.643 -1.309 -10.394 1.00 85.12 99 ILE A N 1
ATOM 714 C CA . ILE A 1 99 ? -7.289 0.095 -10.670 1.00 85.12 99 ILE A CA 1
ATOM 715 C C . ILE A 1 99 ? -5.768 0.276 -10.694 1.00 85.12 99 ILE A C 1
ATOM 717 O O . ILE A 1 99 ? -5.228 0.894 -11.614 1.00 85.12 99 ILE A O 1
ATOM 721 N N . VAL A 1 100 ? -5.067 -0.267 -9.696 1.00 78.25 100 VAL A N 1
ATOM 722 C CA . VAL A 1 100 ? -3.603 -0.172 -9.608 1.00 78.25 100 VAL A CA 1
ATOM 723 C C . VAL A 1 100 ? -2.944 -0.978 -10.728 1.00 78.25 100 VAL A C 1
ATOM 725 O O . VAL A 1 100 ? -1.961 -0.521 -11.317 1.00 78.25 100 VAL A O 1
ATOM 728 N N . GLU A 1 101 ? -3.498 -2.140 -11.074 1.00 77.62 101 GLU A N 1
ATOM 729 C CA . GLU A 1 101 ? -3.032 -2.943 -12.206 1.00 77.62 101 GLU A CA 1
ATOM 730 C C . GLU A 1 101 ? -3.237 -2.223 -13.551 1.00 77.62 101 GLU A C 1
ATOM 732 O O . GLU A 1 101 ? -2.330 -2.191 -14.384 1.00 77.62 101 GLU A O 1
ATOM 737 N N . ALA A 1 102 ? -4.388 -1.581 -13.762 1.00 81.50 102 ALA A N 1
ATOM 738 C CA . ALA A 1 102 ? -4.667 -0.807 -14.969 1.00 81.50 102 ALA A CA 1
ATOM 739 C C . ALA A 1 102 ? -3.725 0.399 -15.102 1.00 81.50 102 ALA A C 1
ATOM 741 O O . ALA A 1 102 ? -3.156 0.618 -16.172 1.00 81.50 102 ALA A O 1
ATOM 742 N N . LEU A 1 103 ? -3.493 1.139 -14.012 1.00 78.94 103 LEU A N 1
ATOM 743 C CA . LEU A 1 103 ? -2.501 2.223 -13.956 1.00 78.94 103 LEU A CA 1
ATOM 744 C C . LEU A 1 103 ? -1.098 1.725 -14.318 1.00 78.94 103 LEU A C 1
ATOM 746 O O . LEU A 1 103 ? -0.396 2.348 -15.115 1.00 78.94 103 LEU A O 1
ATOM 750 N N . SER A 1 104 ? -0.721 0.572 -13.770 1.00 74.50 104 SER A N 1
ATOM 751 C CA . SER A 1 104 ? 0.551 -0.098 -14.038 1.00 74.50 104 SER A CA 1
ATOM 752 C C . SER A 1 104 ? 0.699 -0.475 -15.515 1.00 74.50 104 SER A C 1
ATOM 754 O O . SER A 1 104 ? 1.724 -0.177 -16.127 1.00 74.50 104 SER A O 1
ATOM 756 N N . LYS A 1 105 ? -0.343 -1.060 -16.119 1.00 76.75 105 LYS A N 1
ATOM 757 C CA . LYS A 1 105 ? -0.391 -1.418 -17.547 1.00 76.75 105 LYS A CA 1
ATOM 758 C C . LYS A 1 105 ? -0.371 -0.192 -18.466 1.00 76.75 105 LYS A C 1
ATOM 760 O O . LYS A 1 105 ? 0.273 -0.222 -19.510 1.00 76.75 105 LYS A O 1
ATOM 765 N N . MET A 1 106 ? -1.033 0.898 -18.083 1.00 80.12 106 MET A N 1
ATOM 766 C CA . MET A 1 106 ? -1.030 2.147 -18.850 1.00 80.12 106 MET A CA 1
ATOM 767 C C . MET A 1 106 ? 0.358 2.799 -18.855 1.00 80.12 106 MET A C 1
ATOM 769 O O . MET A 1 106 ? 0.856 3.186 -19.912 1.00 80.12 106 MET A O 1
ATOM 773 N N . LEU A 1 107 ? 1.010 2.872 -17.690 1.00 73.69 107 LEU A N 1
ATOM 774 C CA . LEU A 1 107 ? 2.404 3.312 -17.586 1.00 73.69 107 LEU A CA 1
ATOM 775 C C . LEU A 1 107 ? 3.326 2.407 -18.402 1.00 73.69 107 LEU A C 1
ATOM 777 O O . LEU A 1 107 ? 4.216 2.900 -19.094 1.00 73.69 107 LEU A O 1
ATOM 781 N N . ALA A 1 108 ? 3.064 1.101 -18.381 1.00 72.38 108 ALA A N 1
ATOM 782 C CA . ALA A 1 108 ? 3.799 0.138 -19.177 1.00 72.38 108 ALA A CA 1
ATOM 783 C C . ALA A 1 108 ? 3.699 0.374 -20.680 1.00 72.38 108 ALA A C 1
ATOM 785 O O . ALA A 1 108 ? 4.723 0.408 -21.365 1.00 72.38 108 ALA A O 1
ATOM 786 N N . ALA A 1 109 ? 2.493 0.620 -21.183 1.00 77.06 109 ALA A N 1
ATOM 787 C CA . ALA A 1 109 ? 2.278 0.981 -22.577 1.00 77.06 109 ALA A CA 1
ATOM 788 C C . ALA A 1 109 ? 2.973 2.305 -22.945 1.00 77.06 109 ALA A C 1
ATOM 790 O O . ALA A 1 109 ? 3.592 2.393 -24.004 1.00 77.06 109 ALA A O 1
ATOM 791 N N . GLY A 1 110 ? 2.925 3.310 -22.061 1.00 77.69 110 GLY A N 1
ATOM 792 C CA . GLY A 1 110 ? 3.584 4.602 -22.274 1.00 77.69 110 GLY A CA 1
ATOM 793 C C . GLY A 1 110 ? 5.106 4.487 -22.378 1.00 77.69 110 GLY A C 1
ATOM 794 O O . GLY A 1 110 ? 5.708 5.029 -23.301 1.00 77.69 110 GLY A O 1
ATOM 795 N N . VAL A 1 111 ? 5.732 3.723 -21.481 1.00 70.94 111 VAL A N 1
ATOM 796 C CA . VAL A 1 111 ? 7.179 3.470 -21.535 1.00 70.94 111 VAL A CA 1
ATOM 797 C C . VAL A 1 111 ? 7.537 2.639 -22.767 1.00 70.94 111 VAL A C 1
ATOM 799 O O . VAL A 1 111 ? 8.484 2.990 -23.462 1.00 70.94 111 VAL A O 1
ATOM 802 N N . ASN A 1 112 ? 6.771 1.591 -23.095 1.00 74.44 112 ASN A N 1
ATOM 803 C CA . ASN A 1 112 ? 7.017 0.784 -24.295 1.00 74.44 112 ASN A CA 1
ATOM 804 C C . ASN A 1 112 ? 6.952 1.630 -25.583 1.00 74.44 112 ASN A C 1
ATOM 806 O O . ASN A 1 112 ? 7.796 1.493 -26.463 1.00 74.44 112 ASN A O 1
ATOM 810 N N . PHE A 1 113 ? 6.013 2.577 -25.669 1.00 80.00 113 PHE A N 1
ATOM 811 C CA . PHE A 1 113 ? 5.951 3.527 -26.782 1.00 80.00 113 PHE A CA 1
ATOM 812 C C . PHE A 1 113 ? 7.233 4.368 -26.909 1.00 80.00 113 PHE A C 1
ATOM 814 O O . PHE A 1 113 ? 7.749 4.535 -28.015 1.00 80.00 113 PHE A O 1
ATOM 821 N N . MET A 1 114 ? 7.779 4.855 -25.788 1.00 74.69 114 MET A N 1
ATOM 822 C CA . MET A 1 114 ? 9.039 5.615 -25.773 1.00 74.69 114 MET A CA 1
ATOM 823 C C . MET A 1 114 ? 10.244 4.753 -26.166 1.00 74.69 114 MET A C 1
ATOM 825 O O . MET A 1 114 ? 11.163 5.247 -26.815 1.00 74.69 114 MET A O 1
ATOM 829 N N . VAL A 1 115 ? 10.232 3.472 -25.795 1.00 70.50 115 VAL A N 1
ATOM 830 C CA . VAL A 1 115 ? 11.277 2.506 -26.154 1.00 70.50 115 VAL A CA 1
ATOM 831 C C . VAL A 1 115 ? 11.312 2.267 -27.664 1.00 70.50 115 VAL A C 1
ATOM 833 O O . VAL A 1 115 ? 12.385 2.329 -28.254 1.00 70.50 115 VAL A O 1
ATOM 836 N N . VAL A 1 116 ? 10.155 2.049 -28.297 1.00 73.44 116 VAL A N 1
ATOM 837 C CA . VAL A 1 116 ? 10.058 1.793 -29.748 1.00 73.44 116 VAL A CA 1
ATOM 838 C C . VAL A 1 116 ? 10.516 2.994 -30.591 1.00 73.44 116 VAL A C 1
ATOM 840 O O . VAL A 1 116 ? 10.956 2.812 -31.719 1.00 73.44 116 VAL A O 1
ATOM 843 N N . HIS A 1 117 ? 10.448 4.214 -30.050 1.00 80.38 117 HIS A N 1
ATOM 844 C CA . HIS A 1 117 ? 10.895 5.438 -30.728 1.00 80.38 117 HIS A CA 1
ATOM 845 C C . HIS A 1 117 ? 12.348 5.836 -30.389 1.00 80.38 117 HIS A C 1
ATOM 847 O O . HIS A 1 117 ? 12.728 6.980 -30.631 1.00 80.38 117 HIS A O 1
ATOM 853 N N . ASP A 1 118 ? 13.146 4.943 -29.783 1.00 73.56 118 ASP A N 1
ATOM 854 C CA . ASP A 1 118 ? 14.523 5.210 -29.321 1.00 73.56 118 ASP A CA 1
ATOM 855 C C . ASP A 1 118 ? 14.643 6.391 -28.327 1.00 73.56 118 ASP A C 1
ATOM 857 O O . ASP A 1 118 ? 15.720 6.938 -28.080 1.00 73.56 118 ASP A O 1
ATOM 861 N N . MET A 1 119 ? 13.544 6.766 -27.664 1.00 74.06 119 MET A N 1
ATOM 862 C CA . MET A 1 119 ? 13.476 7.877 -26.701 1.00 74.06 119 MET A CA 1
ATOM 863 C C . MET A 1 119 ? 13.869 7.448 -25.276 1.00 74.06 119 MET A C 1
ATOM 865 O O . MET A 1 119 ? 13.414 8.030 -24.288 1.00 74.06 119 MET A O 1
ATOM 869 N N . LEU A 1 120 ? 14.748 6.449 -25.147 1.00 68.25 120 LEU A N 1
ATOM 870 C CA . LEU A 1 120 ? 15.201 5.880 -23.869 1.00 68.25 120 LEU A CA 1
ATOM 871 C C . LEU A 1 120 ? 15.679 6.919 -22.827 1.00 68.25 120 LEU A C 1
ATOM 873 O O . LEU A 1 120 ? 15.359 6.742 -21.650 1.00 68.25 120 LEU A O 1
ATOM 877 N N . PRO A 1 121 ? 16.369 8.025 -23.186 1.00 69.88 121 PRO A N 1
ATOM 878 C CA . PRO A 1 121 ? 16.765 9.041 -22.206 1.00 69.88 121 PRO A CA 1
ATOM 879 C C . PRO A 1 121 ? 15.574 9.738 -21.532 1.00 69.88 121 PRO A C 1
ATOM 881 O O . PRO A 1 121 ? 15.652 10.100 -20.359 1.00 69.88 121 PRO A O 1
ATOM 884 N N . LEU A 1 122 ? 14.458 9.897 -22.250 1.00 70.81 122 LEU A N 1
ATOM 885 C CA . LEU A 1 122 ? 13.246 10.541 -21.739 1.00 70.81 122 LEU A CA 1
ATOM 886 C C . LEU A 1 122 ? 12.430 9.606 -20.841 1.00 70.81 122 LEU A C 1
ATOM 888 O O . LEU A 1 122 ? 11.710 10.085 -19.966 1.00 70.81 122 LEU A O 1
ATOM 892 N N . ALA A 1 123 ? 12.592 8.287 -20.985 1.00 71.06 123 ALA A N 1
ATOM 893 C CA . ALA A 1 123 ? 11.962 7.317 -20.093 1.00 71.06 123 ALA A CA 1
ATOM 894 C C . ALA A 1 123 ? 12.423 7.502 -18.634 1.00 71.06 123 ALA A C 1
ATOM 896 O O . ALA A 1 123 ? 11.614 7.352 -17.721 1.00 71.06 123 ALA A O 1
ATOM 897 N N . SER A 1 124 ? 13.677 7.913 -18.395 1.00 72.12 124 SER A N 1
ATOM 898 C CA . SER A 1 124 ? 14.207 8.163 -17.042 1.00 72.12 124 SER A CA 1
ATOM 899 C C . SER A 1 124 ? 13.423 9.238 -16.276 1.00 72.12 124 SER A C 1
ATOM 901 O O . SER A 1 124 ? 13.173 9.065 -15.086 1.00 72.12 124 SER A O 1
ATOM 903 N N . ILE A 1 125 ? 12.944 10.288 -16.958 1.00 73.50 125 ILE A N 1
ATOM 904 C CA . ILE A 1 125 ? 12.142 11.368 -16.347 1.00 73.50 125 ILE A CA 1
ATOM 905 C C . ILE A 1 125 ? 10.801 10.844 -15.807 1.00 73.50 125 ILE A C 1
ATOM 907 O O . ILE A 1 125 ? 10.284 11.375 -14.829 1.00 73.50 125 ILE A O 1
ATOM 911 N N . PHE A 1 126 ? 10.242 9.791 -16.410 1.00 73.12 126 PHE A N 1
ATOM 912 C CA . PHE A 1 126 ? 8.989 9.168 -15.967 1.00 73.12 126 PHE A CA 1
ATOM 913 C C . PHE A 1 126 ? 9.214 8.018 -14.981 1.00 73.12 126 PHE A C 1
ATOM 915 O O . PHE A 1 126 ? 8.462 7.855 -14.018 1.00 73.12 126 PHE A O 1
ATOM 922 N N . VAL A 1 127 ? 10.261 7.224 -15.202 1.00 74.38 127 VAL A N 1
ATOM 923 C CA . VAL A 1 127 ? 10.589 6.051 -14.386 1.00 74.38 127 VAL A CA 1
ATOM 924 C C . VAL A 1 127 ? 11.058 6.461 -12.988 1.00 74.38 127 VAL A C 1
ATOM 926 O O . VAL A 1 127 ? 10.735 5.777 -12.018 1.00 74.38 127 VAL A O 1
ATOM 929 N N . GLU A 1 128 ? 11.774 7.578 -12.845 1.00 77.38 128 GLU A N 1
ATOM 930 C CA . GLU A 1 128 ? 12.247 8.054 -11.539 1.00 77.38 128 GLU A CA 1
ATOM 931 C C . GLU A 1 128 ? 11.099 8.433 -10.579 1.00 77.38 128 GLU A C 1
ATOM 933 O O . GLU A 1 128 ? 11.047 7.861 -9.486 1.00 77.38 128 GLU A O 1
ATOM 938 N N . PRO A 1 129 ? 10.121 9.286 -10.950 1.00 74.50 129 PRO A N 1
ATOM 939 C CA . PRO A 1 129 ? 8.938 9.532 -10.122 1.00 74.50 129 PRO A CA 1
ATOM 940 C C . PRO A 1 129 ? 8.115 8.270 -9.853 1.00 74.50 129 PRO A C 1
ATOM 942 O O . PRO A 1 129 ? 7.618 8.073 -8.743 1.00 74.50 129 PRO A O 1
ATOM 945 N N . ALA A 1 130 ? 7.994 7.381 -10.842 1.00 76.25 130 ALA A N 1
ATOM 946 C CA . ALA A 1 130 ? 7.260 6.132 -10.676 1.00 76.25 130 ALA A CA 1
ATOM 947 C C . ALA A 1 130 ? 7.909 5.211 -9.624 1.00 76.25 130 ALA A C 1
ATOM 949 O O . ALA A 1 130 ? 7.199 4.590 -8.828 1.00 76.25 130 ALA A O 1
ATOM 950 N N . LYS A 1 131 ? 9.247 5.174 -9.541 1.00 73.56 131 LYS A N 1
ATOM 951 C CA . LYS A 1 131 ? 9.973 4.461 -8.473 1.00 73.56 131 LYS A CA 1
ATOM 952 C C . LYS A 1 131 ? 9.645 5.026 -7.083 1.00 73.56 131 LYS A C 1
ATOM 954 O O . LYS A 1 131 ? 9.476 4.240 -6.154 1.00 73.56 131 LYS A O 1
ATOM 959 N N . ILE A 1 132 ? 9.497 6.349 -6.942 1.00 72.88 132 ILE A N 1
ATOM 960 C CA . ILE A 1 132 ? 9.122 7.005 -5.669 1.00 7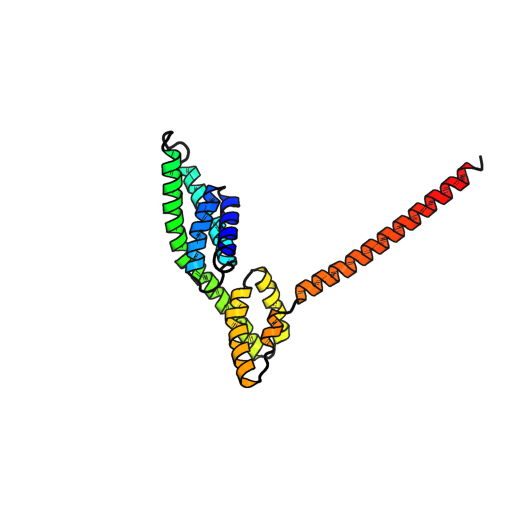2.88 132 ILE A CA 1
ATOM 961 C C . ILE A 1 132 ? 7.709 6.594 -5.231 1.00 72.88 132 ILE A C 1
ATOM 963 O O . ILE A 1 132 ? 7.464 6.374 -4.048 1.00 72.88 132 ILE A O 1
ATOM 967 N N . LEU A 1 133 ? 6.789 6.429 -6.183 1.00 70.94 133 LEU A N 1
ATOM 968 C CA . LEU A 1 133 ? 5.423 5.955 -5.929 1.00 70.94 133 LEU A CA 1
ATOM 969 C C . LEU A 1 133 ? 5.321 4.425 -5.761 1.00 70.94 133 LEU A C 1
ATOM 971 O O . LEU A 1 133 ? 4.217 3.883 -5.762 1.00 70.94 133 LEU A O 1
ATOM 975 N N . PHE A 1 134 ? 6.451 3.720 -5.616 1.00 73.81 134 PHE A N 1
ATOM 976 C CA . PHE A 1 134 ? 6.533 2.256 -5.531 1.00 73.81 134 PHE A CA 1
ATOM 977 C C . PHE A 1 134 ? 5.898 1.516 -6.726 1.00 73.81 134 PHE A C 1
ATOM 979 O O . PHE A 1 134 ? 5.467 0.369 -6.608 1.00 73.81 134 PHE A O 1
ATOM 986 N N . LEU A 1 135 ? 5.881 2.146 -7.906 1.00 72.56 135 LEU A N 1
ATOM 987 C CA . LEU A 1 135 ? 5.445 1.536 -9.171 1.00 72.56 135 LEU A CA 1
ATOM 988 C C . LEU A 1 135 ? 6.585 0.773 -9.870 1.00 72.56 135 LEU A C 1
ATOM 990 O O . LEU A 1 135 ? 6.455 0.350 -11.017 1.00 72.56 135 LEU A O 1
ATOM 994 N N . ASN A 1 136 ? 7.710 0.571 -9.180 1.00 74.69 136 ASN A N 1
ATOM 995 C CA . ASN A 1 136 ? 8.851 -0.184 -9.692 1.00 74.69 136 ASN A CA 1
ATOM 996 C C . ASN A 1 136 ? 8.489 -1.642 -10.025 1.00 74.69 136 ASN A C 1
ATOM 998 O O . ASN A 1 136 ? 8.966 -2.156 -11.028 1.00 74.69 136 ASN A O 1
ATOM 1002 N N . ASN A 1 137 ? 7.590 -2.278 -9.266 1.00 73.12 137 ASN A N 1
ATOM 1003 C CA . ASN A 1 137 ? 7.141 -3.644 -9.546 1.00 73.12 137 ASN A CA 1
ATOM 1004 C C . ASN A 1 137 ? 6.445 -3.743 -10.910 1.00 73.12 137 ASN A C 1
ATOM 1006 O O . ASN A 1 137 ? 6.766 -4.629 -11.697 1.00 73.12 137 ASN A O 1
ATOM 1010 N N . ALA A 1 138 ? 5.560 -2.791 -11.213 1.00 68.75 138 ALA A N 1
ATOM 1011 C CA . ALA A 1 138 ? 4.862 -2.707 -12.492 1.00 68.75 138 ALA A CA 1
ATOM 1012 C C . ALA A 1 138 ? 5.815 -2.492 -13.668 1.00 68.75 138 ALA A C 1
ATOM 1014 O O . ALA A 1 138 ? 5.690 -3.135 -14.707 1.00 68.75 138 ALA A O 1
ATOM 1015 N N . ILE A 1 139 ? 6.780 -1.594 -13.493 1.00 72.88 139 ILE A N 1
ATOM 1016 C CA . ILE A 1 139 ? 7.724 -1.237 -14.548 1.00 72.88 139 ILE A CA 1
ATOM 1017 C C . ILE A 1 139 ? 8.703 -2.390 -14.819 1.00 72.88 139 ILE A C 1
ATOM 1019 O O . ILE A 1 139 ? 8.917 -2.778 -15.971 1.00 72.88 139 ILE A O 1
ATOM 1023 N N . ASN A 1 140 ? 9.248 -2.987 -13.759 1.00 73.12 140 ASN A N 1
ATOM 1024 C CA . ASN A 1 140 ? 10.259 -4.034 -13.857 1.00 73.12 140 ASN A CA 1
ATOM 1025 C C . ASN A 1 140 ? 9.677 -5.348 -14.380 1.00 73.12 140 ASN A C 1
ATOM 1027 O O . ASN A 1 140 ? 10.221 -5.921 -15.325 1.00 73.12 140 ASN A O 1
ATOM 1031 N N . HIS A 1 141 ? 8.568 -5.823 -13.807 1.00 69.25 141 HIS A N 1
ATOM 1032 C CA . HIS A 1 141 ? 7.967 -7.098 -14.204 1.00 69.25 141 HIS A CA 1
ATOM 1033 C C . HIS A 1 141 ? 7.045 -6.974 -15.421 1.00 69.25 141 HIS A C 1
ATOM 1035 O O . HIS A 1 141 ? 6.897 -7.943 -16.162 1.00 69.25 141 HIS A O 1
ATOM 1041 N N . GLY A 1 142 ? 6.457 -5.798 -15.660 1.00 66.38 142 GLY A N 1
ATOM 1042 C CA . GLY A 1 142 ? 5.527 -5.580 -16.768 1.00 66.38 142 GLY A CA 1
ATOM 1043 C C . GLY A 1 142 ? 6.176 -5.168 -18.091 1.00 66.38 142 GLY A C 1
ATOM 1044 O O . GLY A 1 142 ? 5.594 -5.431 -19.138 1.00 66.38 142 GLY A O 1
ATOM 1045 N N . ILE A 1 143 ? 7.354 -4.526 -18.073 1.00 71.06 143 ILE A N 1
ATOM 1046 C CA . ILE A 1 143 ? 7.950 -3.915 -19.281 1.00 71.06 143 ILE A CA 1
ATOM 1047 C C . ILE A 1 143 ? 9.399 -4.347 -19.469 1.00 71.06 143 ILE A C 1
ATOM 1049 O O . ILE A 1 143 ? 9.740 -4.976 -20.469 1.00 71.06 143 ILE A O 1
ATOM 1053 N N . PHE A 1 144 ? 10.266 -4.009 -18.510 1.00 75.19 144 PHE A N 1
ATOM 1054 C CA . PHE A 1 144 ? 11.710 -4.118 -18.709 1.00 75.19 144 PHE A CA 1
ATOM 1055 C C . PHE A 1 144 ? 12.200 -5.561 -18.658 1.00 75.19 144 PHE A C 1
ATOM 1057 O O . PHE A 1 144 ? 13.076 -5.913 -19.444 1.00 75.19 144 PHE A O 1
ATOM 1064 N N . SER A 1 145 ? 11.608 -6.415 -17.817 1.00 78.56 145 SER A N 1
ATOM 1065 C CA . SER A 1 145 ? 11.957 -7.841 -17.797 1.00 78.56 145 SER A CA 1
ATOM 1066 C C . SER A 1 145 ? 11.534 -8.557 -19.088 1.00 78.56 145 SER A C 1
ATOM 1068 O O . SER A 1 145 ? 12.402 -9.179 -19.699 1.00 78.56 145 SER A O 1
ATOM 1070 N N . PRO A 1 146 ? 10.279 -8.454 -19.581 1.00 74.81 146 PRO A N 1
ATOM 1071 C CA . PRO A 1 146 ? 9.891 -9.089 -20.846 1.00 74.81 146 PRO A CA 1
ATOM 1072 C C . PRO A 1 146 ? 10.701 -8.604 -22.057 1.00 74.81 146 PRO A C 1
ATOM 1074 O O . PRO A 1 146 ? 11.230 -9.428 -22.806 1.00 74.81 146 PRO A O 1
ATOM 1077 N N . LEU A 1 147 ? 10.858 -7.284 -22.223 1.00 73.94 147 LEU A N 1
ATOM 1078 C CA . LEU A 1 147 ? 11.645 -6.708 -23.323 1.00 73.94 147 LEU A CA 1
ATOM 1079 C C . LEU A 1 147 ? 13.128 -7.061 -23.198 1.00 73.94 147 LEU A C 1
ATOM 1081 O O . LEU A 1 147 ? 13.790 -7.361 -24.190 1.00 73.94 147 LEU A O 1
ATOM 1085 N N . GLY A 1 148 ? 13.653 -7.071 -21.972 1.00 78.50 148 GLY A N 1
ATOM 1086 C CA . GLY A 1 148 ? 15.039 -7.420 -21.717 1.00 78.50 148 GLY A CA 1
ATOM 1087 C C . GLY A 1 148 ? 15.349 -8.888 -21.989 1.00 78.50 148 GLY A C 1
ATOM 1088 O O . GLY A 1 148 ? 16.420 -9.181 -22.516 1.00 78.50 148 GLY A O 1
ATOM 1089 N N . ILE A 1 149 ? 14.411 -9.792 -21.699 1.00 81.94 149 ILE A N 1
ATOM 1090 C CA . ILE A 1 149 ? 14.516 -11.217 -22.033 1.00 81.94 149 ILE A CA 1
ATOM 1091 C C . ILE A 1 149 ? 14.493 -11.406 -23.553 1.00 81.94 149 ILE A C 1
ATOM 1093 O O . ILE A 1 149 ? 15.386 -12.066 -24.079 1.00 81.94 149 ILE A O 1
ATOM 1097 N N . GLN A 1 150 ? 13.548 -10.785 -24.270 1.00 80.00 150 GLN A N 1
ATOM 1098 C CA . GLN A 1 150 ? 13.497 -10.855 -25.739 1.00 80.00 150 GLN A CA 1
ATOM 1099 C C . GLN A 1 150 ? 14.792 -10.339 -26.380 1.00 80.00 150 GLN A C 1
ATOM 1101 O O . GLN A 1 150 ? 15.429 -11.054 -27.152 1.00 80.00 150 GLN A O 1
ATOM 1106 N N . GLN A 1 151 ? 15.246 -9.149 -25.983 1.00 74.88 151 GLN A N 1
ATOM 1107 C CA . GLN A 1 151 ? 16.461 -8.552 -26.533 1.00 74.88 151 GLN A CA 1
ATOM 1108 C C . GLN A 1 151 ? 17.713 -9.372 -26.183 1.00 74.88 151 GLN A C 1
ATOM 1110 O O . GLN A 1 151 ? 18.606 -9.536 -27.012 1.00 74.88 151 GLN A O 1
ATOM 1115 N N . SER A 1 152 ? 17.780 -9.936 -24.973 1.00 80.69 152 SER A N 1
ATOM 1116 C CA . SER A 1 152 ? 18.897 -10.791 -24.568 1.00 80.69 152 SER A CA 1
ATOM 1117 C C . SER A 1 152 ? 18.905 -12.140 -25.287 1.00 80.69 152 SER A C 1
ATOM 1119 O O . SER A 1 152 ? 19.985 -12.696 -25.470 1.00 80.69 152 SER A O 1
ATOM 1121 N N . HIS A 1 153 ? 17.750 -12.675 -25.689 1.00 80.50 153 HIS A N 1
ATOM 1122 C CA . HIS A 1 153 ? 17.685 -13.893 -26.497 1.00 80.50 153 HIS A CA 1
ATOM 1123 C C . HIS A 1 153 ? 18.170 -13.661 -27.931 1.00 80.50 153 HIS A C 1
ATOM 1125 O O . HIS A 1 153 ? 18.839 -14.530 -28.485 1.00 80.50 153 HIS A O 1
ATOM 1131 N N . GLU A 1 154 ? 17.872 -12.500 -28.515 1.00 79.19 154 GLU A N 1
ATOM 1132 C CA . GLU A 1 154 ? 18.240 -12.180 -29.900 1.00 79.19 154 GLU A CA 1
ATOM 1133 C C . GLU A 1 154 ? 19.670 -11.633 -30.035 1.00 79.19 154 GLU A C 1
ATOM 1135 O O . GLU A 1 154 ? 20.395 -12.002 -30.956 1.00 79.19 154 GLU A O 1
ATOM 1140 N N . LEU A 1 155 ? 20.098 -10.766 -29.111 1.00 77.69 155 LEU A N 1
ATOM 1141 C CA . LEU A 1 155 ? 21.365 -10.024 -29.190 1.00 77.69 155 LEU A CA 1
ATOM 1142 C C . LEU A 1 155 ? 22.391 -10.453 -28.129 1.00 77.69 155 LEU A C 1
ATOM 1144 O O . LEU A 1 155 ? 23.504 -9.924 -28.087 1.00 77.69 155 LEU A O 1
ATOM 1148 N N . GLY A 1 156 ? 22.029 -11.371 -27.227 1.00 76.75 156 GLY A N 1
ATOM 1149 C CA . GLY A 1 156 ? 22.879 -11.816 -26.114 1.00 76.75 156 GLY A CA 1
ATOM 1150 C C . GLY A 1 156 ? 23.091 -10.769 -25.012 1.00 76.75 156 GLY A C 1
ATOM 1151 O O . GLY A 1 156 ? 23.771 -11.047 -24.025 1.00 76.75 156 GLY A O 1
ATOM 1152 N N . LYS A 1 157 ? 22.558 -9.552 -25.178 1.00 72.50 157 LYS A N 1
ATOM 1153 C CA . LYS A 1 157 ? 22.688 -8.413 -24.259 1.00 72.50 157 LYS A CA 1
ATOM 1154 C C . LYS A 1 157 ? 21.415 -7.574 -24.297 1.00 72.50 157 LYS A C 1
ATOM 1156 O O . LYS A 1 157 ? 20.766 -7.486 -25.332 1.00 72.50 157 LYS A O 1
ATOM 1161 N N . SER A 1 158 ? 21.095 -6.914 -23.187 1.00 77.69 158 SER A N 1
ATOM 1162 C CA . SER A 1 158 ? 19.945 -6.016 -23.101 1.00 77.69 158 SER A CA 1
ATOM 1163 C C . SER A 1 158 ? 20.275 -4.764 -22.297 1.00 77.69 158 SER A C 1
ATOM 1165 O O . SER A 1 158 ? 20.806 -4.844 -21.187 1.00 77.69 158 SER A O 1
ATOM 1167 N N . ILE A 1 159 ? 19.938 -3.603 -22.861 1.00 71.56 159 ILE A N 1
ATOM 1168 C CA . ILE A 1 159 ? 20.107 -2.305 -22.195 1.00 71.56 159 ILE A CA 1
ATOM 1169 C C . ILE A 1 159 ? 19.018 -2.062 -21.136 1.00 71.56 159 ILE A C 1
ATOM 1171 O O . ILE A 1 159 ? 19.224 -1.285 -20.205 1.00 71.56 159 ILE A O 1
ATOM 1175 N N . PHE A 1 160 ? 17.892 -2.779 -21.218 1.00 71.12 160 PHE A N 1
ATOM 1176 C CA . PHE A 1 160 ? 16.753 -2.633 -20.305 1.00 71.12 160 PHE A CA 1
ATOM 1177 C C . PHE A 1 160 ? 17.080 -3.034 -18.864 1.00 71.12 160 PHE A C 1
ATOM 1179 O O . PHE A 1 160 ? 16.568 -2.416 -17.934 1.00 71.12 160 PHE A O 1
ATOM 1186 N N . PHE A 1 161 ? 18.002 -3.981 -18.661 1.00 71.06 161 PHE A N 1
ATOM 1187 C CA . PHE A 1 161 ? 18.475 -4.344 -17.319 1.00 71.06 161 PHE A CA 1
ATOM 1188 C C . PHE A 1 161 ? 19.293 -3.225 -16.648 1.00 71.06 161 PHE A C 1
ATOM 1190 O O . PHE A 1 161 ? 19.297 -3.103 -15.425 1.00 71.06 161 PHE A O 1
ATOM 1197 N N . LEU A 1 162 ? 19.968 -2.373 -17.430 1.00 72.56 162 LEU A N 1
ATOM 1198 C CA . LEU A 1 162 ? 20.777 -1.266 -16.903 1.00 72.56 162 LEU A CA 1
ATOM 1199 C C . LEU A 1 162 ? 19.938 -0.025 -16.566 1.00 72.56 162 LEU A C 1
ATOM 1201 O O . LEU A 1 162 ? 20.317 0.755 -15.693 1.00 72.56 162 LEU A O 1
ATOM 1205 N N . ILE A 1 163 ? 18.786 0.148 -17.218 1.00 68.69 163 ILE A N 1
ATOM 1206 C CA . ILE A 1 163 ? 17.854 1.255 -16.947 1.00 68.69 163 ILE A CA 1
ATOM 1207 C C . ILE A 1 163 ? 17.201 1.099 -15.564 1.00 68.69 163 ILE A C 1
ATOM 1209 O O . ILE A 1 163 ? 16.976 2.086 -14.857 1.00 68.69 163 ILE A O 1
ATOM 1213 N N . GLU A 1 164 ? 16.952 -0.136 -15.126 1.00 61.50 164 GLU A N 1
ATOM 1214 C CA . GLU A 1 164 ? 16.463 -0.417 -13.774 1.00 61.50 164 GLU A CA 1
ATOM 1215 C C . GLU A 1 164 ? 17.502 -0.038 -12.711 1.00 61.50 164 GLU A C 1
ATOM 1217 O O . GLU A 1 164 ? 17.193 0.726 -11.789 1.00 61.50 164 GLU A O 1
ATOM 1222 N N . ALA A 1 165 ? 18.734 -0.527 -12.889 1.00 62.88 165 ALA A N 1
ATOM 1223 C CA . ALA A 1 165 ? 19.852 -0.322 -11.976 1.00 62.88 165 ALA A CA 1
ATOM 1224 C C . ALA A 1 165 ? 20.356 1.127 -11.932 1.00 62.88 165 ALA A C 1
ATOM 1226 O O . ALA A 1 165 ? 21.197 1.431 -11.089 1.00 62.88 165 ALA A O 1
ATOM 1227 N N . ASN A 1 166 ? 19.861 2.010 -12.812 1.00 64.94 166 ASN A N 1
ATOM 1228 C CA . ASN A 1 166 ? 20.295 3.397 -12.895 1.00 64.94 166 ASN A CA 1
ATOM 1229 C C . ASN A 1 166 ? 20.090 4.110 -11.541 1.00 64.94 166 ASN A C 1
ATOM 1231 O O . ASN A 1 166 ? 18.948 4.413 -11.170 1.00 64.94 166 ASN A O 1
ATOM 1235 N N . PRO A 1 167 ? 21.178 4.410 -10.802 1.00 55.44 167 PRO A N 1
ATOM 1236 C CA . PRO A 1 167 ? 21.111 5.033 -9.494 1.00 55.44 167 PRO A CA 1
ATOM 1237 C C . PRO A 1 167 ? 21.014 6.561 -9.611 1.00 55.44 167 PRO A C 1
ATOM 1239 O O . PRO A 1 167 ? 21.389 7.244 -8.666 1.00 55.44 167 PRO A O 1
ATOM 1242 N N . GLY A 1 168 ? 20.549 7.109 -10.743 1.00 68.19 168 GLY A N 1
ATOM 1243 C CA . GLY A 1 168 ? 20.480 8.546 -11.053 1.00 68.19 168 GLY A CA 1
ATOM 1244 C C . GLY A 1 168 ? 20.065 9.443 -9.876 1.00 68.19 168 GLY A C 1
ATOM 1245 O O . GLY A 1 168 ? 20.834 10.336 -9.515 1.00 68.19 168 GLY A O 1
ATOM 1246 N N . PRO A 1 169 ? 18.951 9.157 -9.171 1.00 62.31 169 PRO A N 1
ATOM 1247 C CA . PRO A 1 169 ? 18.555 9.910 -7.979 1.00 62.31 169 PRO A CA 1
ATOM 1248 C C . PRO A 1 169 ? 19.549 9.779 -6.816 1.00 62.31 169 PRO A C 1
ATOM 1250 O O . PRO A 1 169 ? 19.835 10.754 -6.128 1.00 62.31 169 PRO A O 1
ATOM 1253 N N . GLY A 1 170 ? 20.126 8.592 -6.612 1.00 63.94 170 GLY A N 1
ATOM 1254 C CA . GLY A 1 170 ? 21.170 8.351 -5.615 1.00 63.94 170 GLY A CA 1
ATOM 1255 C C . GLY A 1 170 ? 22.466 9.098 -5.935 1.00 63.94 170 GLY A C 1
ATOM 1256 O O . GLY A 1 170 ? 23.041 9.719 -5.049 1.00 63.94 170 GLY A O 1
ATOM 1257 N N . MET A 1 171 ? 22.891 9.123 -7.201 1.00 65.38 171 MET A N 1
ATOM 1258 C CA . MET A 1 171 ? 24.038 9.918 -7.649 1.00 65.38 171 MET A CA 1
ATOM 1259 C C . MET A 1 171 ? 23.766 11.422 -7.491 1.00 65.38 171 MET A C 1
ATOM 1261 O O . MET A 1 171 ? 24.641 12.145 -7.025 1.00 65.38 171 MET A O 1
ATOM 1265 N N . GLY A 1 172 ? 22.552 11.887 -7.797 1.00 72.00 172 GLY A N 1
ATOM 1266 C CA . GLY A 1 172 ? 22.131 13.275 -7.586 1.00 72.00 172 GLY A CA 1
ATOM 1267 C C . GLY A 1 172 ? 22.128 13.684 -6.110 1.00 72.00 172 GLY A C 1
ATOM 1268 O O . GLY A 1 172 ? 22.658 14.739 -5.768 1.00 72.00 172 GLY A O 1
ATOM 1269 N N . VAL A 1 173 ? 21.611 12.833 -5.217 1.00 69.50 173 VAL A N 1
ATOM 1270 C CA . VAL A 1 173 ? 21.655 13.055 -3.760 1.00 69.50 173 VAL A CA 1
ATOM 1271 C C . VAL A 1 173 ? 23.094 13.043 -3.246 1.00 69.50 173 VAL A C 1
ATOM 1273 O O . VAL A 1 173 ? 23.457 13.909 -2.452 1.00 69.50 173 VAL A O 1
ATOM 1276 N N . LEU A 1 174 ? 23.931 12.115 -3.718 1.00 73.56 174 LEU A N 1
ATOM 1277 C CA . LEU A 1 174 ? 25.349 12.055 -3.354 1.00 73.56 174 LEU A CA 1
ATOM 1278 C C . LEU A 1 174 ? 26.104 13.304 -3.825 1.00 73.56 174 LEU A C 1
ATOM 1280 O O . LEU A 1 174 ? 26.857 13.882 -3.044 1.00 73.56 174 LEU A O 1
ATOM 1284 N N . LEU A 1 175 ? 25.858 13.772 -5.051 1.00 78.44 175 LEU A N 1
ATOM 1285 C CA . LEU A 1 175 ? 26.425 15.019 -5.569 1.00 78.44 175 LEU A CA 1
ATOM 1286 C C . LEU A 1 175 ? 25.939 16.230 -4.766 1.00 78.44 175 LEU A C 1
ATOM 1288 O O . LEU A 1 175 ? 26.755 17.062 -4.375 1.00 78.44 175 LEU A O 1
ATOM 1292 N N . ALA A 1 176 ? 24.644 16.313 -4.453 1.00 79.50 176 ALA A N 1
ATOM 1293 C CA . ALA A 1 176 ? 24.097 17.379 -3.616 1.00 79.50 176 ALA A CA 1
ATOM 1294 C C . ALA A 1 176 ? 24.747 17.393 -2.222 1.00 79.50 176 ALA A C 1
ATOM 1296 O O . ALA A 1 176 ? 25.123 18.460 -1.733 1.00 79.50 176 ALA A O 1
ATOM 1297 N N . 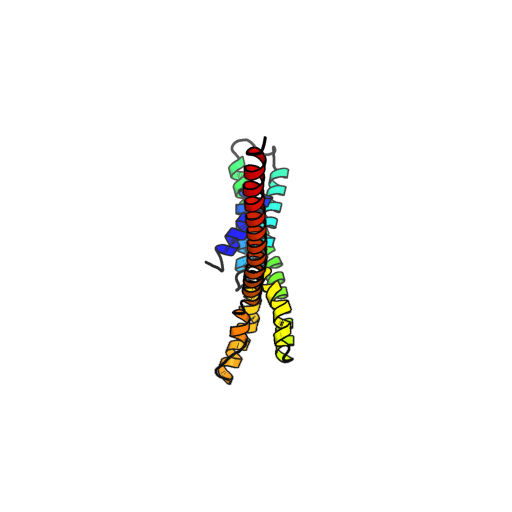TYR A 1 177 ? 24.957 16.218 -1.618 1.00 76.12 177 TYR A N 1
ATOM 1298 C CA . TYR A 1 177 ? 25.680 16.082 -0.354 1.00 76.12 177 TYR A CA 1
ATOM 1299 C C . TYR A 1 177 ? 27.134 16.536 -0.484 1.00 76.12 177 TYR A C 1
ATOM 1301 O O . TYR A 1 177 ? 27.599 17.316 0.343 1.00 76.12 177 TYR A O 1
ATOM 1309 N N . MET A 1 178 ? 27.848 16.109 -1.528 1.00 80.38 178 MET A N 1
ATOM 1310 C CA . MET A 1 178 ? 29.237 16.513 -1.757 1.00 80.38 178 MET A CA 1
ATOM 1311 C C . MET A 1 178 ? 29.365 18.032 -1.912 1.00 80.38 178 MET A C 1
ATOM 1313 O O . MET A 1 178 ? 30.218 18.633 -1.264 1.00 80.38 178 MET A O 1
ATOM 1317 N N . PHE A 1 179 ? 28.501 18.674 -2.701 1.00 80.69 179 PHE A N 1
ATOM 1318 C CA . PHE A 1 179 ? 28.561 20.121 -2.913 1.00 80.69 179 PHE A CA 1
ATOM 1319 C C . PHE A 1 179 ? 28.143 20.922 -1.674 1.00 80.69 179 PHE A C 1
ATOM 1321 O O . PHE A 1 179 ? 28.878 21.818 -1.257 1.00 80.69 179 PHE A O 1
ATOM 1328 N N . LEU A 1 180 ? 27.009 20.602 -1.043 1.00 77.56 180 LEU A N 1
ATOM 1329 C CA . LEU A 1 180 ? 26.518 21.365 0.112 1.00 77.56 180 LEU A CA 1
ATOM 1330 C C . LEU A 1 180 ? 27.396 21.177 1.353 1.00 77.56 180 LEU A C 1
ATOM 1332 O O . LEU A 1 180 ? 27.650 22.147 2.069 1.00 77.56 180 LEU A O 1
ATOM 1336 N N . VAL A 1 181 ? 27.915 19.968 1.594 1.00 76.00 181 VAL A N 1
ATOM 1337 C CA . VAL A 1 181 ? 28.817 19.709 2.727 1.00 76.00 181 VAL A CA 1
ATOM 1338 C C . VAL A 1 181 ? 30.173 20.384 2.522 1.00 76.00 181 VAL A C 1
ATOM 1340 O O . VAL A 1 181 ? 30.701 20.962 3.471 1.00 76.00 181 VAL A O 1
ATOM 1343 N N . VAL A 1 182 ? 30.728 20.386 1.304 1.00 71.75 182 VAL A N 1
ATOM 1344 C CA . VAL A 1 182 ? 31.982 21.105 1.001 1.00 71.75 182 VAL A CA 1
ATOM 1345 C C . VAL A 1 182 ? 31.814 22.615 1.177 1.00 71.75 182 VAL A C 1
ATOM 1347 O O . VAL A 1 182 ? 32.673 23.261 1.781 1.00 71.75 182 VAL A O 1
ATOM 1350 N N . VAL A 1 183 ? 30.699 23.182 0.712 1.00 69.88 183 VAL A N 1
ATOM 1351 C CA . VAL A 1 183 ? 30.397 24.609 0.893 1.00 69.88 183 VAL A CA 1
ATOM 1352 C C . VAL A 1 183 ? 30.236 24.948 2.380 1.00 69.88 183 VAL A C 1
ATOM 1354 O O . VAL A 1 183 ? 30.869 25.890 2.859 1.00 69.88 183 VAL A O 1
ATOM 1357 N N . ALA A 1 184 ? 29.493 24.140 3.143 1.00 71.00 184 ALA A N 1
ATOM 1358 C CA . ALA A 1 184 ? 29.320 24.334 4.584 1.00 71.00 184 ALA A CA 1
ATOM 1359 C C . ALA A 1 184 ? 30.643 24.217 5.367 1.00 71.00 184 ALA A C 1
ATOM 1361 O O . ALA A 1 184 ? 30.916 25.028 6.256 1.00 71.00 184 ALA A O 1
ATOM 1362 N N . LEU A 1 185 ? 31.503 23.253 5.016 1.00 71.88 185 LEU A N 1
ATOM 1363 C CA . LEU A 1 185 ? 32.836 23.090 5.611 1.00 71.88 185 LEU A CA 1
ATOM 1364 C C . LEU A 1 185 ? 33.741 24.298 5.346 1.00 71.88 185 LEU A C 1
ATOM 1366 O O . LEU A 1 185 ? 34.466 24.726 6.248 1.00 71.88 185 LEU A O 1
ATOM 1370 N N . ASN A 1 186 ? 33.690 24.870 4.142 1.00 70.81 186 ASN A N 1
ATOM 1371 C CA . ASN A 1 186 ? 34.476 26.054 3.794 1.00 70.81 186 ASN A CA 1
ATOM 1372 C C . ASN A 1 186 ? 33.983 27.308 4.531 1.00 70.81 186 ASN A C 1
ATOM 1374 O O . ASN A 1 186 ? 34.805 28.067 5.049 1.00 70.81 186 ASN A O 1
ATOM 1378 N N . SER A 1 187 ? 32.668 27.486 4.682 1.00 65.81 187 SER A N 1
ATOM 1379 C CA . SER A 1 187 ? 32.101 28.576 5.490 1.00 65.81 187 SER A CA 1
ATOM 1380 C C . SER A 1 187 ? 32.458 28.447 6.976 1.00 65.81 187 SER A C 1
ATOM 1382 O O . SER A 1 187 ? 32.837 29.435 7.605 1.00 65.81 187 SER A O 1
ATOM 1384 N N . LEU A 1 188 ? 32.427 27.236 7.543 1.00 69.56 188 LEU A N 1
ATOM 1385 C CA . LEU A 1 188 ? 32.820 27.003 8.940 1.00 69.56 188 LEU A CA 1
ATOM 1386 C C . LEU A 1 188 ? 34.323 27.216 9.177 1.00 69.56 188 LEU A C 1
ATOM 1388 O O . LEU A 1 188 ? 34.712 27.745 10.221 1.00 69.56 188 LEU A O 1
ATOM 1392 N N . ARG A 1 189 ? 35.183 26.861 8.211 1.00 66.19 189 ARG A N 1
ATOM 1393 C CA . ARG A 1 189 ? 36.623 27.177 8.269 1.00 66.19 189 ARG A CA 1
ATOM 1394 C C . ARG A 1 189 ? 36.876 28.686 8.235 1.00 66.19 189 ARG A C 1
ATOM 1396 O O . ARG A 1 189 ? 37.685 29.163 9.030 1.00 66.19 189 ARG A O 1
ATOM 1403 N N . ALA A 1 190 ? 36.138 29.433 7.412 1.00 62.62 190 ALA A N 1
ATOM 1404 C CA . ALA A 1 190 ? 36.237 30.892 7.346 1.00 62.62 190 ALA A CA 1
ATOM 1405 C C . ALA A 1 190 ? 35.815 31.577 8.664 1.00 62.62 190 ALA A C 1
ATOM 1407 O O . ALA A 1 190 ? 36.511 32.473 9.145 1.00 62.62 190 ALA A O 1
ATOM 1408 N N . VAL A 1 191 ? 34.735 31.111 9.305 1.00 64.50 191 VAL A N 1
ATOM 1409 C CA . VAL A 1 191 ? 34.278 31.625 10.615 1.00 64.50 191 VAL A CA 1
ATOM 1410 C C . VAL A 1 191 ? 35.255 31.271 11.740 1.00 64.50 191 VAL A C 1
ATOM 1412 O O . VAL A 1 191 ? 35.497 32.075 12.644 1.00 64.50 191 VAL A O 1
ATOM 1415 N N . ARG A 1 192 ? 35.872 30.085 11.692 1.00 61.44 192 ARG A N 1
ATOM 1416 C CA . ARG A 1 192 ? 36.891 29.692 12.675 1.00 61.44 192 ARG A CA 1
ATOM 1417 C C . ARG A 1 192 ? 38.151 30.555 12.560 1.00 61.44 192 ARG A C 1
ATOM 1419 O O . ARG A 1 192 ? 38.680 30.960 13.591 1.00 61.44 192 ARG A O 1
ATOM 1426 N N . GLN A 1 193 ? 38.591 30.878 11.341 1.00 58.38 193 GLN A N 1
ATOM 1427 C CA . GLN A 1 193 ? 39.748 31.751 11.100 1.00 58.38 193 GLN A CA 1
ATOM 1428 C C . GLN A 1 193 ? 39.505 33.204 11.530 1.00 58.38 193 GLN A C 1
ATOM 1430 O O . GLN A 1 193 ? 40.392 33.805 12.146 1.00 58.38 193 GLN A O 1
ATOM 1435 N N . SER A 1 194 ? 38.309 33.754 11.289 1.00 56.47 194 SER A N 1
ATOM 1436 C CA . SER A 1 194 ? 37.966 35.104 11.758 1.00 56.47 194 SER A CA 1
ATOM 1437 C C . SER A 1 194 ? 37.905 35.169 13.289 1.00 56.47 194 SER A C 1
ATOM 1439 O O . SER A 1 194 ? 38.470 36.080 13.892 1.00 56.47 194 SER A O 1
ATOM 1441 N N . SER A 1 195 ? 37.336 34.151 13.936 1.00 54.16 195 SER A N 1
ATOM 1442 C CA . SER A 1 195 ? 37.226 34.081 15.399 1.00 54.16 195 SER A CA 1
ATOM 1443 C C . SER A 1 195 ? 38.594 33.981 16.090 1.00 54.16 195 SER A C 1
ATOM 1445 O O . SER A 1 195 ? 38.817 34.613 17.122 1.00 54.16 195 SER A O 1
ATOM 1447 N N . THR A 1 196 ? 39.558 33.258 15.507 1.00 56.09 196 THR A N 1
ATOM 1448 C CA . THR A 1 196 ? 40.938 33.215 16.027 1.00 56.09 196 THR A CA 1
ATOM 1449 C C . THR A 1 196 ? 41.696 34.535 15.857 1.00 56.09 196 THR A C 1
ATOM 1451 O O . THR A 1 196 ? 42.540 34.851 16.691 1.00 56.09 196 THR A O 1
ATOM 1454 N N . SER A 1 197 ? 41.384 35.336 14.834 1.00 50.62 197 SER A N 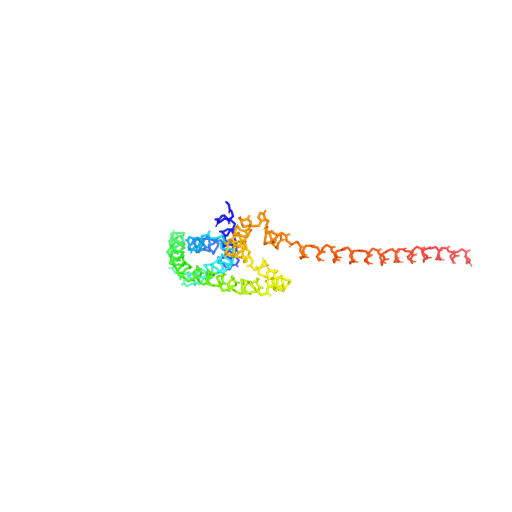1
ATOM 1455 C CA . SER A 1 197 ? 42.012 36.650 14.620 1.00 50.62 197 SER A CA 1
ATOM 1456 C C . SER A 1 197 ? 41.547 37.691 15.654 1.00 50.62 197 SER A C 1
ATOM 1458 O O . SER A 1 197 ? 42.370 38.420 16.213 1.00 50.62 197 SER A O 1
ATOM 1460 N N . TRP A 1 198 ? 40.257 37.689 16.012 1.00 45.06 198 TRP A N 1
ATOM 1461 C CA . TRP A 1 198 ? 39.698 38.571 17.049 1.00 45.06 198 TRP A CA 1
ATOM 1462 C C . TRP A 1 198 ? 40.224 38.267 18.464 1.00 45.06 198 TRP A C 1
ATOM 1464 O O . TRP A 1 198 ? 40.487 39.189 19.240 1.00 45.06 198 TRP A O 1
ATOM 1474 N N . VAL A 1 199 ? 40.449 36.991 18.800 1.00 53.94 199 VAL A N 1
ATOM 1475 C CA . VAL A 1 199 ? 41.019 36.584 20.104 1.00 53.94 199 VAL A CA 1
ATOM 1476 C C . VAL A 1 199 ? 42.499 36.976 20.242 1.00 53.94 199 VAL A C 1
ATOM 1478 O O . VAL A 1 199 ? 42.965 37.263 21.345 1.00 53.94 199 VAL A O 1
ATOM 1481 N N . VAL A 1 200 ? 43.248 37.030 19.136 1.00 54.31 200 VAL A N 1
ATOM 1482 C CA . VAL A 1 200 ? 44.648 37.490 19.141 1.00 54.31 200 VAL A CA 1
ATOM 1483 C C . VAL A 1 200 ? 44.734 39.021 19.204 1.00 54.31 200 VAL A C 1
ATOM 1485 O O . VAL A 1 200 ? 45.565 39.548 19.941 1.00 54.31 200 VAL A O 1
ATOM 1488 N N . SER A 1 201 ? 43.847 39.743 18.510 1.00 50.22 201 SER A N 1
ATOM 1489 C CA . SER A 1 201 ? 43.824 41.215 18.515 1.00 50.22 201 SER A CA 1
ATOM 1490 C C . SER A 1 201 ? 43.435 41.800 19.883 1.00 50.22 201 SER A C 1
ATOM 1492 O O . SER A 1 201 ? 44.112 42.695 20.385 1.00 50.22 201 SER A O 1
ATOM 1494 N N . THR A 1 202 ? 42.429 41.233 20.555 1.00 52.09 202 THR A N 1
ATOM 1495 C CA . THR A 1 202 ? 41.951 41.719 21.869 1.00 52.09 202 THR A CA 1
ATOM 1496 C C . THR A 1 202 ? 42.944 41.515 23.020 1.00 52.09 202 THR A C 1
ATOM 1498 O O . THR A 1 202 ? 42.948 42.299 23.967 1.00 52.09 202 THR A O 1
ATOM 1501 N N . LYS A 1 203 ? 43.845 40.526 22.935 1.00 49.22 203 LYS A N 1
ATOM 1502 C CA . LYS A 1 203 ? 44.938 40.343 23.914 1.00 49.22 203 LYS A CA 1
ATOM 1503 C C . LYS A 1 203 ? 46.102 41.324 23.741 1.00 49.22 203 LYS A C 1
ATOM 1505 O O . LYS A 1 203 ? 46.891 41.479 24.671 1.00 49.22 203 LYS A O 1
ATOM 1510 N N . SER A 1 204 ? 46.226 41.975 22.583 1.00 50.06 204 SER A N 1
ATOM 1511 C CA . SER A 1 204 ? 47.273 42.976 22.342 1.00 50.06 204 SER A CA 1
ATOM 1512 C C . SER A 1 204 ? 46.902 44.346 22.910 1.00 50.06 204 SER A C 1
ATOM 1514 O O . SER A 1 204 ? 47.785 45.088 23.329 1.00 50.06 204 SER A O 1
ATOM 1516 N N . THR A 1 205 ? 45.614 44.691 22.949 1.00 50.84 205 THR A N 1
ATOM 1517 C CA . THR A 1 205 ? 45.157 46.019 23.387 1.00 50.84 205 THR A CA 1
ATOM 1518 C C . THR A 1 205 ? 45.071 46.150 24.912 1.00 50.84 205 THR A C 1
ATOM 1520 O O . THR A 1 205 ? 45.163 47.254 25.431 1.00 50.84 205 THR A O 1
ATOM 1523 N N . SER A 1 206 ? 44.981 45.041 25.659 1.00 49.31 206 SER A N 1
ATOM 1524 C CA . SER A 1 206 ? 44.936 45.057 27.132 1.00 49.31 206 SER A CA 1
ATOM 1525 C C . SER A 1 206 ? 46.315 45.082 27.816 1.00 49.31 206 SER A C 1
ATOM 1527 O O . SER A 1 206 ? 46.389 44.904 29.027 1.00 49.31 206 SER A O 1
ATOM 1529 N N . ARG A 1 207 ? 47.414 45.225 27.061 1.00 47.62 207 ARG A N 1
ATOM 1530 C CA . ARG A 1 207 ? 48.785 45.393 27.597 1.00 47.62 207 ARG A CA 1
ATOM 1531 C C . ARG A 1 207 ? 49.352 46.804 27.394 1.00 47.62 207 ARG A C 1
ATOM 1533 O O . ARG A 1 207 ? 50.534 47.012 27.638 1.00 47.62 207 ARG A O 1
ATOM 1540 N N . MET A 1 208 ? 48.534 47.750 26.931 1.00 50.50 208 MET A N 1
ATOM 1541 C CA . MET A 1 208 ? 48.951 49.124 26.618 1.00 50.50 208 MET A CA 1
ATOM 1542 C C . MET A 1 208 ? 48.202 50.205 27.421 1.00 50.50 208 MET A C 1
ATOM 1544 O O . MET A 1 208 ? 48.278 51.381 27.076 1.00 50.50 208 MET A O 1
ATOM 1548 N N . CYS A 1 209 ? 47.526 49.828 28.509 1.00 40.50 209 CYS A N 1
ATOM 1549 C CA . CYS A 1 209 ? 47.059 50.745 29.552 1.00 40.50 209 CYS A CA 1
ATOM 1550 C C . CYS A 1 209 ? 47.515 50.234 30.917 1.00 40.50 209 CYS A C 1
ATOM 1552 O O . CYS A 1 209 ? 47.480 48.995 31.103 1.00 40.50 209 CYS A O 1
#